Protein AF-0000000074122715 (afdb_homodimer)

Solvent-accessible surface area (backbone atoms only — not comparable to full-atom values): 12478 Å² total; per-residue (Å²): 132,81,76,73,68,74,61,59,86,56,72,52,55,50,57,48,51,43,73,45,51,84,75,44,67,62,44,57,26,29,41,32,29,88,93,43,76,44,76,33,34,60,65,62,42,32,58,38,12,57,43,48,27,50,54,40,70,73,38,65,80,53,54,65,47,77,54,74,82,91,66,52,48,69,59,52,50,51,50,51,42,32,70,42,66,44,84,76,86,74,45,93,89,43,40,64,60,51,52,52,49,37,57,71,39,40,54,87,130,80,77,74,67,74,60,59,86,56,72,52,55,52,57,48,50,42,73,44,50,85,74,43,68,62,45,58,28,29,42,31,28,86,93,42,78,44,76,35,34,59,64,63,42,32,62,40,12,56,43,50,28,51,55,40,70,74,37,64,82,51,52,64,47,78,56,75,83,89,66,50,49,69,58,51,50,51,51,52,42,33,70,42,65,44,83,76,87,74,44,92,88,44,41,65,61,51,52,51,51,36,56,71,40,41,53,86

Structure (mmCIF, N/CA/C/O backbone):
data_AF-0000000074122715-model_v1
#
loop_
_entity.id
_entity.type
_entity.pdbx_description
1 polymer 'BTB domain-containing protein'
#
loop_
_atom_site.group_PDB
_atom_site.id
_atom_site.type_symbol
_atom_site.label_atom_id
_atom_site.label_alt_id
_atom_site.label_comp_id
_atom_site.label_asym_id
_atom_site.label_entity_id
_atom_site.label_seq_id
_atom_site.pdbx_PDB_ins_code
_atom_site.Cartn_x
_atom_site.Cartn_y
_atom_site.Cartn_z
_atom_site.occupancy
_atom_site.B_iso_or_equiv
_atom_site.auth_seq_id
_atom_site.auth_comp_id
_atom_site.auth_asym_id
_atom_site.auth_atom_id
_atom_site.pdbx_PDB_model_num
ATOM 1 N N . MET A 1 1 ? 22.688 -22.516 -6.391 1 32.59 1 MET A N 1
ATOM 2 C CA . MET A 1 1 ? 22.594 -21.484 -7.418 1 32.59 1 MET A CA 1
ATOM 3 C C . MET A 1 1 ? 21.328 -20.656 -7.258 1 32.59 1 MET A C 1
ATOM 5 O O . MET A 1 1 ? 20.219 -21.188 -7.336 1 32.59 1 MET A O 1
ATOM 9 N N . ARG A 1 2 ? 21.359 -19.812 -6.367 1 38.59 2 ARG A N 1
ATOM 10 C CA . ARG A 1 2 ? 20.203 -18.984 -6.023 1 38.59 2 ARG A CA 1
ATOM 11 C C . ARG A 1 2 ? 19.828 -18.062 -7.184 1 38.59 2 ARG A C 1
ATOM 13 O O . ARG A 1 2 ? 20.656 -17.281 -7.66 1 38.59 2 ARG A O 1
ATOM 20 N N . TYR A 1 3 ? 19.188 -18.484 -8.242 1 46.12 3 TYR A N 1
ATOM 21 C CA . TYR A 1 3 ? 18.844 -17.656 -9.391 1 46.12 3 TYR A CA 1
ATOM 22 C C . TYR A 1 3 ? 18.156 -16.375 -8.945 1 46.12 3 TYR A C 1
ATOM 24 O O . TYR A 1 3 ? 17.328 -16.391 -8.023 1 46.12 3 TYR A O 1
ATOM 32 N N . GLU A 1 4 ? 19.047 -15.328 -8.734 1 49 4 GLU A N 1
ATOM 33 C CA . GLU A 1 4 ? 18.531 -13.984 -8.477 1 49 4 GLU A CA 1
ATOM 34 C C . GLU A 1 4 ? 17.578 -13.531 -9.578 1 49 4 GLU A C 1
ATOM 36 O O . GLU A 1 4 ? 18.016 -13.094 -10.648 1 49 4 GLU A O 1
ATOM 41 N N . ILE A 1 5 ? 16.766 -14.328 -10.039 1 50.94 5 ILE A N 1
ATOM 42 C CA . ILE A 1 5 ? 15.969 -14.055 -11.234 1 50.94 5 ILE A CA 1
ATOM 43 C C . ILE A 1 5 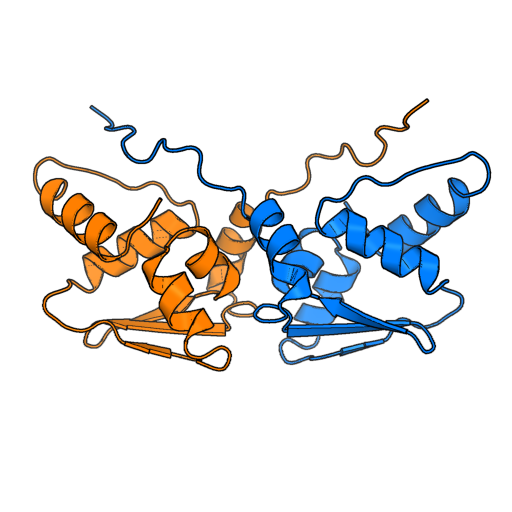? 15.297 -12.688 -11.102 1 50.94 5 ILE A C 1
ATOM 45 O O . ILE A 1 5 ? 15.312 -11.891 -12.047 1 50.94 5 ILE A O 1
ATOM 49 N N . LEU A 1 6 ? 14.586 -12.484 -10.125 1 54.16 6 LEU A N 1
ATOM 50 C CA . LEU A 1 6 ? 13.648 -11.383 -10.227 1 54.16 6 LEU A CA 1
ATOM 51 C C . LEU A 1 6 ? 14.305 -10.062 -9.828 1 54.16 6 LEU A C 1
ATOM 53 O O . LEU A 1 6 ? 14.148 -9.602 -8.695 1 54.16 6 LEU A O 1
ATOM 57 N N . ASP A 1 7 ? 15.555 -10 -10.305 1 51.19 7 ASP A N 1
ATOM 58 C CA . ASP A 1 7 ? 16.312 -8.82 -9.898 1 51.19 7 ASP A CA 1
ATOM 59 C C . ASP A 1 7 ? 15.727 -7.555 -10.523 1 51.19 7 ASP A C 1
ATOM 61 O O . ASP A 1 7 ? 16.25 -6.461 -10.328 1 51.19 7 ASP A O 1
ATOM 65 N N . GLU A 1 8 ? 14.828 -7.777 -11.484 1 55.47 8 GLU A N 1
ATOM 66 C CA . GLU A 1 8 ? 14.594 -6.484 -12.117 1 55.47 8 GLU A CA 1
ATOM 67 C C . GLU A 1 8 ? 14.156 -5.441 -11.094 1 55.47 8 GLU A C 1
ATOM 69 O O . GLU A 1 8 ? 13.648 -5.785 -10.023 1 55.47 8 GLU A O 1
ATOM 74 N N . ALA A 1 9 ? 14.672 -4.164 -11.297 1 55.19 9 ALA A N 1
ATOM 75 C CA . ALA A 1 9 ? 14.422 -2.932 -10.555 1 55.19 9 ALA A CA 1
ATOM 76 C C . ALA A 1 9 ? 12.938 -2.752 -10.266 1 55.19 9 ALA A C 1
ATOM 78 O O . ALA A 1 9 ? 12.172 -2.338 -11.141 1 55.19 9 ALA A O 1
ATOM 79 N N . TYR A 1 10 ? 12.383 -3.68 -9.453 1 70.44 10 TYR A N 1
ATOM 80 C CA . TYR A 1 10 ? 10.984 -3.459 -9.102 1 70.44 10 TYR A CA 1
ATOM 81 C C . TYR A 1 10 ? 10.773 -2.057 -8.547 1 70.44 10 TYR A C 1
ATOM 83 O O . TYR A 1 10 ? 11.688 -1.478 -7.949 1 70.44 10 TYR A O 1
ATOM 91 N N . GLU A 1 11 ? 9.711 -1.517 -9.07 1 83.94 11 GLU A N 1
ATOM 92 C CA . GLU A 1 11 ? 9.344 -0.225 -8.5 1 83.94 11 GLU A CA 1
ATOM 93 C C . GLU A 1 11 ? 9.078 -0.342 -7 1 83.94 11 GLU A C 1
ATOM 95 O O . GLU A 1 11 ? 8.445 -1.301 -6.551 1 83.94 11 GLU A O 1
ATOM 100 N N . GLU A 1 12 ? 9.609 0.601 -6.32 1 91.88 12 GLU A N 1
ATOM 101 C CA . GLU A 1 12 ? 9.32 0.683 -4.891 1 91.88 12 GLU A CA 1
ATOM 102 C C . GLU A 1 12 ? 7.852 0.994 -4.641 1 91.88 12 GLU A C 1
ATOM 104 O O . GLU A 1 12 ? 7.246 1.791 -5.359 1 91.88 12 GLU A O 1
ATOM 109 N N . LEU A 1 13 ? 7.293 0.265 -3.734 1 96.75 13 LEU A N 1
ATOM 110 C CA . LEU A 1 13 ? 5.859 0.336 -3.471 1 96.75 13 LEU A CA 1
ATOM 111 C C . LEU A 1 13 ? 5.43 1.769 -3.172 1 96.75 13 LEU A C 1
ATOM 113 O O . LEU A 1 13 ? 4.387 2.221 -3.648 1 96.75 13 LEU A O 1
ATOM 117 N N . ARG A 1 14 ? 6.211 2.48 -2.43 1 96.12 14 ARG A N 1
ATOM 118 C CA . ARG A 1 14 ? 5.863 3.859 -2.104 1 96.12 14 ARG A CA 1
ATOM 119 C C . ARG A 1 14 ? 5.84 4.73 -3.355 1 96.12 14 ARG A C 1
ATOM 121 O O . ARG A 1 14 ? 4.969 5.59 -3.506 1 96.12 14 ARG A O 1
ATOM 128 N N . SER A 1 15 ? 6.781 4.531 -4.23 1 96.25 15 SER A N 1
ATOM 129 C CA . SER A 1 15 ? 6.828 5.262 -5.492 1 96.25 15 SER A CA 1
ATOM 130 C C . SER A 1 15 ? 5.602 4.961 -6.348 1 96.25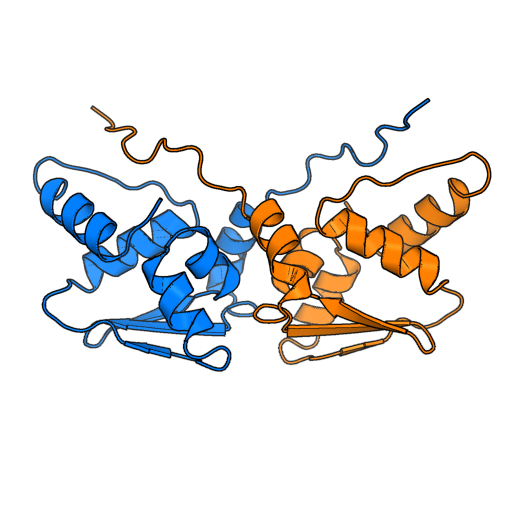 15 SER A C 1
ATOM 132 O O . SER A 1 15 ? 5.035 5.863 -6.973 1 96.25 15 SER A O 1
ATOM 134 N N . TYR A 1 16 ? 5.266 3.764 -6.363 1 97.19 16 TYR A N 1
ATOM 135 C CA . TYR A 1 16 ? 4.07 3.363 -7.102 1 97.19 16 TYR A CA 1
ATOM 136 C C . TYR A 1 16 ? 2.824 4.012 -6.516 1 97.19 16 TYR A C 1
ATOM 138 O O . TYR A 1 16 ? 1.979 4.527 -7.25 1 97.19 16 TYR A O 1
ATOM 146 N N . ALA A 1 17 ? 2.697 4.031 -5.215 1 98 17 ALA A N 1
ATOM 147 C CA . ALA A 1 17 ? 1.577 4.676 -4.535 1 98 17 ALA A CA 1
ATOM 148 C C . ALA A 1 17 ? 1.532 6.168 -4.848 1 98 17 ALA A C 1
ATOM 150 O O . ALA A 1 17 ? 0.458 6.73 -5.082 1 98 17 ALA A O 1
ATOM 151 N N . GLN A 1 18 ? 2.678 6.727 -4.867 1 96.88 18 GLN A N 1
ATOM 152 C CA . GLN A 1 18 ? 2.781 8.156 -5.145 1 96.88 18 GLN A CA 1
ATOM 153 C C . GLN A 1 18 ? 2.264 8.484 -6.543 1 96.88 18 GLN A C 1
ATOM 155 O O . GLN A 1 18 ? 1.435 9.383 -6.707 1 96.88 18 GLN A O 1
ATOM 160 N N . ARG A 1 19 ? 2.691 7.762 -7.5 1 96.44 19 ARG A N 1
ATOM 161 C CA . ARG A 1 19 ? 2.361 8.109 -8.875 1 96.44 19 ARG A CA 1
ATOM 162 C C . ARG A 1 19 ? 0.915 7.754 -9.203 1 96.44 19 ARG A C 1
ATOM 164 O O . ARG A 1 19 ? 0.309 8.344 -10.094 1 96.44 19 ARG A O 1
ATOM 171 N N . THR A 1 20 ? 0.305 6.852 -8.477 1 96.75 20 THR A N 1
ATOM 172 C CA . THR A 1 20 ? -1.051 6.414 -8.797 1 96.75 20 THR A CA 1
ATOM 173 C C . THR A 1 20 ? -2.068 7.137 -7.918 1 96.75 20 THR A C 1
ATOM 175 O O . THR A 1 20 ? -3.277 6.973 -8.094 1 96.75 20 THR A O 1
ATOM 178 N N . ARG A 1 21 ? -1.634 7.965 -7.039 1 96.75 21 ARG A N 1
ATOM 179 C CA . ARG A 1 21 ? -2.504 8.617 -6.062 1 96.75 21 ARG A CA 1
ATOM 180 C C . ARG A 1 21 ? -3.578 9.445 -6.758 1 96.75 21 ARG A C 1
ATOM 182 O O . ARG A 1 21 ? -4.742 9.43 -6.355 1 96.75 21 ARG A O 1
ATOM 189 N N . SER A 1 22 ? -3.242 10.117 -7.773 1 95.88 22 SER A N 1
ATOM 190 C CA . SER A 1 22 ? -4.164 11.023 -8.453 1 95.88 22 SER A CA 1
ATOM 191 C C . SER A 1 22 ? -5.281 10.258 -9.148 1 95.88 22 SER A C 1
ATOM 193 O O . SER A 1 22 ? -6.371 10.789 -9.359 1 95.88 22 SER A O 1
ATOM 195 N N . GLY A 1 23 ? -5.082 9.031 -9.531 1 95.88 23 GLY A N 1
ATOM 196 C CA . GLY A 1 23 ? -6.086 8.203 -10.18 1 95.88 23 GLY A CA 1
ATOM 197 C C . GLY A 1 23 ? -7.191 7.762 -9.242 1 95.88 23 GLY A C 1
ATOM 198 O O . GLY A 1 23 ? -8.273 7.375 -9.688 1 95.88 23 GLY A O 1
ATOM 199 N N . GLY A 1 24 ? -6.875 7.629 -7.961 1 97.12 24 GLY A N 1
ATOM 200 C CA . GLY A 1 24 ? -7.883 7.402 -6.938 1 97.12 24 GLY A CA 1
ATOM 201 C C . GLY A 1 24 ? -8.195 5.934 -6.723 1 97.12 24 GLY A C 1
ATOM 202 O O . GLY A 1 24 ? -9.008 5.586 -5.863 1 97.12 24 GLY A O 1
ATOM 203 N N . VAL A 1 25 ? -7.633 5.078 -7.484 1 96.94 25 VAL A N 1
ATOM 204 C CA . VAL A 1 25 ? -7.984 3.662 -7.465 1 96.94 25 VAL A CA 1
ATOM 205 C C . VAL A 1 25 ? -7.668 3.07 -6.094 1 96.94 25 VAL A C 1
ATOM 207 O O . VAL A 1 25 ? -8.422 2.24 -5.582 1 96.94 25 VAL A O 1
ATOM 210 N N . PHE A 1 26 ? -6.586 3.588 -5.504 1 98 26 PHE A N 1
ATOM 211 C CA . PHE A 1 26 ? -6.109 2.98 -4.266 1 98 26 PHE A CA 1
ATOM 212 C C . PHE A 1 26 ? -6.418 3.871 -3.07 1 98 26 PHE A C 1
ATOM 214 O O . PHE A 1 26 ? -5.988 3.59 -1.951 1 98 26 PHE A O 1
ATOM 221 N N . ASN A 1 27 ? -7.129 4.949 -3.299 1 98.19 27 ASN A N 1
ATOM 222 C CA . ASN A 1 27 ? -7.52 5.828 -2.201 1 98.19 27 ASN A CA 1
ATOM 223 C C . ASN A 1 27 ? -8.727 5.277 -1.444 1 98.19 27 ASN A C 1
ATOM 225 O O . ASN A 1 27 ? -9.852 5.316 -1.945 1 98.19 27 ASN A O 1
ATOM 229 N N . ASP A 1 28 ? -8.469 4.789 -0.248 1 98.06 28 ASP A N 1
ATOM 230 C CA . ASP A 1 28 ? -9.555 4.125 0.469 1 98.06 28 ASP A CA 1
ATOM 231 C C . ASP A 1 28 ? -9.867 4.84 1.781 1 98.06 28 ASP A C 1
ATOM 233 O O . ASP A 1 28 ? -10.68 4.367 2.576 1 98.06 28 ASP A O 1
ATOM 237 N N . VAL A 1 29 ? -9.312 5.98 2.051 1 98.5 29 VAL A N 1
ATOM 238 C CA . VAL A 1 29 ? -9.625 6.812 3.207 1 98.5 29 VAL A CA 1
ATOM 239 C C . VAL A 1 29 ? -9.422 8.281 2.859 1 98.5 29 VAL A C 1
ATOM 241 O O . VAL A 1 29 ? -8.562 8.617 2.041 1 98.5 29 VAL A O 1
ATOM 244 N N . THR A 1 30 ? -10.203 9.117 3.455 1 98.75 30 THR A N 1
ATOM 245 C CA . THR A 1 30 ? -10.086 10.562 3.264 1 98.75 30 THR A CA 1
ATOM 246 C C . THR A 1 30 ? -9.719 11.25 4.574 1 98.75 30 THR A C 1
ATOM 248 O O . THR A 1 30 ? -10.383 11.055 5.59 1 98.75 30 THR A O 1
ATOM 251 N N . VAL A 1 31 ? -8.633 12.023 4.555 1 98.44 31 VAL A N 1
ATOM 252 C CA . VAL A 1 31 ? -8.266 12.859 5.695 1 98.44 31 VAL A CA 1
ATOM 253 C C . VAL A 1 31 ? -8.93 14.227 5.57 1 98.44 31 VAL A C 1
ATOM 255 O O . VAL A 1 31 ? -8.734 14.93 4.578 1 98.44 31 VAL A O 1
ATOM 258 N N . ARG A 1 32 ? -9.703 14.539 6.586 1 97.94 32 ARG A N 1
ATOM 259 C CA . ARG A 1 32 ? -10.422 15.812 6.586 1 97.94 32 ARG A CA 1
ATOM 260 C C . ARG A 1 32 ? -9.812 16.797 7.586 1 97.94 32 ARG A C 1
ATOM 262 O O . ARG A 1 32 ? -9.633 16.453 8.758 1 97.94 32 ARG A O 1
ATOM 269 N N . VAL A 1 33 ? -9.438 17.906 7.086 1 96.5 33 VAL A N 1
ATOM 270 C CA . VAL A 1 33 ? -8.914 18.984 7.906 1 96.5 33 VAL A CA 1
ATOM 271 C C . VAL A 1 33 ? -9.656 20.281 7.582 1 96.5 33 VAL A C 1
ATOM 273 O O . VAL A 1 33 ? -9.453 20.875 6.52 1 96.5 33 VAL A O 1
ATOM 276 N N . GLY A 1 34 ? -10.453 20.75 8.531 1 91.81 34 GLY A N 1
ATOM 277 C CA . GLY A 1 34 ? -11.328 21.859 8.188 1 91.81 34 GLY A CA 1
ATOM 278 C C . GLY A 1 34 ? -12.227 21.578 7 1 91.81 34 GLY A C 1
ATOM 279 O O . GLY A 1 34 ? -13.008 20.625 7.023 1 91.81 34 GLY A O 1
ATOM 280 N N . GLU A 1 35 ? -12.078 22.406 5.922 1 92.62 35 GLU A N 1
ATOM 281 C CA . GLU A 1 35 ? -12.898 22.219 4.73 1 92.62 35 GLU A CA 1
ATOM 282 C C . GLU A 1 35 ? -12.141 21.469 3.641 1 92.62 35 GLU A C 1
ATOM 284 O O . GLU A 1 35 ? -12.625 21.344 2.514 1 92.62 35 GLU A O 1
ATOM 289 N N . THR A 1 36 ? -11.016 20.938 4.016 1 96 36 THR A N 1
ATOM 290 C CA . THR A 1 36 ? -10.156 20.281 3.031 1 96 36 THR A CA 1
ATOM 291 C C . THR A 1 36 ? -10.227 18.766 3.17 1 96 36 THR A C 1
ATOM 293 O O . THR A 1 36 ? -10.148 18.234 4.277 1 96 36 THR A O 1
ATOM 296 N N . ASP A 1 37 ? -10.492 18.109 2.006 1 97.5 37 ASP A N 1
ATOM 297 C CA . ASP A 1 37 ? -10.477 16.656 1.927 1 97.5 37 ASP A CA 1
ATOM 298 C C . ASP A 1 37 ? -9.234 16.156 1.195 1 97.5 37 ASP A C 1
ATOM 300 O O . ASP A 1 37 ? -8.938 16.609 0.087 1 97.5 37 ASP A O 1
ATOM 304 N N . ILE A 1 38 ? -8.555 15.219 1.756 1 98.19 38 ILE A N 1
ATOM 305 C CA . ILE A 1 38 ? -7.336 14.672 1.167 1 98.19 38 ILE A CA 1
ATOM 306 C C . ILE A 1 38 ? -7.465 13.156 1.023 1 98.19 38 ILE A C 1
ATOM 308 O O . ILE A 1 38 ? -7.238 12.414 1.981 1 98.19 38 ILE A O 1
ATOM 312 N N . PRO A 1 39 ? -7.828 12.68 -0.161 1 98.5 39 PRO A N 1
ATOM 313 C CA . PRO A 1 39 ? -7.902 11.234 -0.377 1 98.5 39 PRO A CA 1
ATOM 314 C C . PRO A 1 39 ? -6.543 10.547 -0.242 1 98.5 39 PRO A C 1
ATOM 316 O O . PRO A 1 39 ? -5.547 11.031 -0.792 1 98.5 39 PRO A O 1
ATOM 319 N N . CYS A 1 40 ? -6.48 9.453 0.495 1 98.62 40 CYS A N 1
ATOM 320 C CA . CYS A 1 40 ? -5.242 8.742 0.794 1 98.62 40 CYS A CA 1
ATOM 321 C C . CYS A 1 40 ? -5.465 7.234 0.784 1 98.62 40 CYS A C 1
ATOM 323 O O . CYS A 1 40 ? -6.586 6.77 0.583 1 98.62 40 CYS A O 1
ATOM 325 N N . ASN A 1 41 ? -4.387 6.512 0.924 1 98.75 41 ASN A N 1
ATOM 326 C CA . ASN A 1 41 ? -4.395 5.066 1.116 1 98.75 41 ASN A CA 1
ATOM 327 C C . ASN A 1 41 ? -4.098 4.691 2.564 1 98.75 41 ASN A C 1
ATOM 329 O O . ASN A 1 41 ? -3.119 5.168 3.145 1 98.75 41 ASN A O 1
ATOM 333 N N . LYS A 1 42 ? -4.934 3.82 3.178 1 98.62 42 LYS A N 1
ATOM 334 C CA . LYS A 1 42 ? -4.797 3.445 4.582 1 98.62 42 LYS A CA 1
ATOM 335 C C . LYS A 1 42 ? -3.436 2.807 4.852 1 98.62 42 LYS A C 1
ATOM 337 O O . LYS A 1 42 ? -2.785 3.113 5.852 1 98.62 42 LYS A O 1
ATOM 342 N N . LEU A 1 43 ? -3.018 1.896 3.979 1 98.69 43 LEU A N 1
ATOM 343 C CA . LEU A 1 43 ? -1.755 1.19 4.168 1 98.69 43 LEU A CA 1
ATOM 344 C C . LEU A 1 43 ? -0.583 2.168 4.172 1 98.69 43 LEU A C 1
ATOM 346 O O . LEU A 1 43 ? 0.3 2.078 5.027 1 98.69 43 LEU A O 1
ATOM 350 N N . VAL A 1 44 ? -0.578 3.133 3.289 1 98.25 44 VAL A N 1
ATOM 351 C CA . VAL A 1 44 ? 0.479 4.133 3.18 1 98.25 44 VAL A CA 1
ATOM 352 C C . VAL A 1 44 ? 0.491 5.012 4.43 1 98.25 44 VAL A C 1
ATOM 354 O O . VAL A 1 44 ? 1.538 5.195 5.055 1 98.25 44 VAL A O 1
ATOM 357 N N . LEU A 1 45 ? -0.661 5.488 4.84 1 98.25 45 LEU A N 1
ATOM 358 C CA . LEU A 1 45 ? -0.744 6.355 6.012 1 98.25 45 LEU A CA 1
ATOM 359 C C . LEU A 1 45 ? -0.281 5.617 7.266 1 98.25 45 LEU A C 1
ATOM 361 O O . LEU A 1 45 ? 0.502 6.156 8.055 1 98.25 45 LEU A O 1
ATOM 365 N N . ALA A 1 46 ? -0.756 4.395 7.441 1 98.12 46 ALA A N 1
ATOM 366 C CA . ALA A 1 46 ? -0.453 3.619 8.641 1 98.12 46 ALA A CA 1
ATOM 367 C C . ALA A 1 46 ? 1.039 3.309 8.727 1 98.12 46 ALA A C 1
ATOM 369 O O . ALA A 1 46 ? 1.612 3.305 9.82 1 98.12 46 ALA A O 1
ATOM 370 N N . CYS A 1 47 ? 1.63 3.1 7.621 1 97.75 47 CYS A N 1
ATOM 371 C CA . CYS A 1 47 ? 3.043 2.744 7.59 1 97.75 47 CYS A CA 1
ATOM 372 C C . CYS A 1 47 ? 3.908 3.896 8.086 1 97.75 47 CYS A C 1
ATOM 374 O O . CYS A 1 47 ? 4.906 3.68 8.773 1 97.75 47 CYS A O 1
ATOM 376 N N . TYR A 1 48 ? 3.516 5.109 7.766 1 96.62 48 TYR A N 1
ATOM 377 C CA . TYR A 1 48 ? 4.449 6.215 7.965 1 96.62 48 TYR A CA 1
ATOM 378 C C . TYR A 1 48 ? 3.959 7.156 9.055 1 96.62 48 TYR A C 1
ATOM 380 O O . TYR A 1 48 ? 4.656 8.102 9.43 1 96.62 48 TYR A O 1
ATOM 388 N N . SER A 1 49 ? 2.848 6.953 9.625 1 97.06 49 SER A N 1
ATOM 389 C CA . SER A 1 49 ? 2.297 7.762 10.711 1 97.06 49 SER A CA 1
ATOM 390 C C . SER A 1 49 ? 1.62 6.887 11.766 1 97.06 49 SER A C 1
ATOM 392 O O . SER A 1 49 ? 0.561 6.309 11.508 1 97.06 49 SER A O 1
ATOM 394 N N . SER A 1 50 ? 2.16 6.898 12.969 1 97 50 SER A N 1
ATOM 395 C CA . SER A 1 50 ? 1.559 6.105 14.039 1 97 50 SER A CA 1
ATOM 396 C C . SER A 1 50 ? 0.21 6.68 14.461 1 97 50 SER A C 1
ATOM 398 O O . SER A 1 50 ? -0.648 5.957 14.969 1 97 50 SER A O 1
ATOM 400 N N . TYR A 1 51 ? 0.022 7.895 14.242 1 97.31 51 TYR A N 1
ATOM 401 C CA . TYR A 1 51 ? -1.285 8.5 14.484 1 97.31 51 TYR A CA 1
ATOM 402 C C . TYR A 1 51 ? -2.34 7.895 13.57 1 97.31 51 TYR A C 1
ATOM 404 O O . TYR A 1 51 ? -3.373 7.406 14.031 1 97.31 51 TYR A O 1
ATOM 412 N N . PHE A 1 52 ? -2.053 7.895 12.312 1 97.88 52 PHE A N 1
ATOM 413 C CA . PHE A 1 52 ? -3.002 7.34 11.352 1 97.88 52 PHE A CA 1
ATOM 414 C C . PHE A 1 52 ? -3.145 5.832 11.547 1 97.88 52 PHE A C 1
ATOM 416 O O . PHE A 1 52 ? -4.238 5.285 11.391 1 97.88 52 PHE A O 1
ATOM 423 N N . GLU A 1 53 ? -2.035 5.199 11.867 1 98 53 GLU A N 1
ATOM 424 C CA . GLU A 1 53 ? -2.098 3.77 12.148 1 98 53 GLU A CA 1
ATOM 425 C C . GLU A 1 53 ? -3.084 3.471 13.273 1 98 53 GLU A C 1
ATOM 427 O O . GLU A 1 53 ? -3.939 2.594 13.141 1 98 53 GLU A O 1
ATOM 432 N N . HIS A 1 54 ? -2.986 4.211 14.289 1 98 54 HIS A N 1
ATOM 433 C CA . HIS A 1 54 ? -3.867 4.027 15.438 1 98 54 HIS A CA 1
ATOM 434 C C . HIS A 1 54 ? -5.32 4.289 15.062 1 98 54 HIS A C 1
ATOM 436 O O . HIS A 1 54 ? -6.211 3.529 15.453 1 98 54 HIS A O 1
ATOM 442 N N . GLN A 1 55 ? -5.566 5.344 14.352 1 97.56 55 GLN A N 1
ATOM 443 C CA . GLN A 1 55 ? -6.926 5.656 13.914 1 97.56 55 GLN A CA 1
ATOM 444 C C . GLN A 1 55 ? -7.504 4.52 13.07 1 97.56 55 GLN A C 1
ATOM 446 O O . GLN A 1 55 ? -8.656 4.117 13.273 1 97.56 55 GLN A O 1
ATOM 451 N N . ILE A 1 56 ? -6.75 3.941 12.172 1 98.25 56 ILE A N 1
ATOM 452 C CA . ILE A 1 56 ? -7.191 2.9 11.25 1 98.25 56 ILE A CA 1
ATOM 453 C C . ILE A 1 56 ? -7.438 1.603 12.016 1 98.25 56 ILE A C 1
ATOM 455 O O . ILE A 1 56 ? -8.43 0.91 11.773 1 98.25 56 ILE A O 1
ATOM 459 N N . TYR A 1 57 ? -6.566 1.315 12.938 1 97.75 57 TYR A N 1
ATOM 460 C CA . TYR A 1 57 ? -6.73 0.087 13.703 1 97.75 57 TYR A CA 1
ATOM 461 C C . TYR A 1 57 ? -7.879 0.213 14.695 1 97.75 57 TYR A C 1
ATOM 463 O O . TYR A 1 57 ? -8.453 -0.792 15.125 1 97.75 57 TYR A O 1
ATOM 471 N N . THR A 1 58 ? -8.172 1.448 15.102 1 97.69 58 THR A N 1
ATOM 472 C CA . THR A 1 58 ? -9.312 1.686 15.977 1 97.69 58 THR A CA 1
ATOM 473 C C . THR A 1 58 ? -10.625 1.404 15.242 1 97.69 58 THR A C 1
ATOM 475 O O . THR A 1 58 ? -11.555 0.842 15.82 1 97.69 58 THR A O 1
ATOM 478 N N . ASP A 1 59 ? -10.711 1.731 14.023 1 97.44 59 ASP A N 1
ATOM 479 C CA . ASP A 1 59 ? -11.836 1.456 13.133 1 97.44 59 ASP A CA 1
ATOM 480 C C . ASP A 1 59 ? -11.352 1.01 11.758 1 97.44 59 ASP A C 1
ATOM 482 O O . ASP A 1 59 ? -11.203 1.83 10.852 1 97.44 59 ASP A O 1
ATOM 486 N N . LYS A 1 60 ? -11.227 -0.279 11.555 1 95.44 60 LYS A N 1
ATOM 487 C CA . LYS A 1 60 ? -10.633 -0.846 10.344 1 95.44 60 LYS A CA 1
ATOM 488 C C . LYS A 1 60 ? -11.484 -0.527 9.117 1 95.44 60 LYS A C 1
ATOM 490 O O . LYS A 1 60 ? -10.992 -0.56 7.988 1 95.44 60 LYS A O 1
ATOM 495 N N . ASP A 1 61 ? -12.758 -0.146 9.328 1 95.94 61 ASP A N 1
ATOM 496 C CA . ASP A 1 61 ? -13.664 0.107 8.219 1 95.94 61 ASP A CA 1
ATOM 497 C C . ASP A 1 61 ? -13.82 1.604 7.961 1 95.94 61 ASP A C 1
ATOM 499 O O . ASP A 1 61 ? -14.625 2.018 7.129 1 95.94 61 ASP A O 1
ATOM 503 N N . CYS A 1 62 ? -13.031 2.393 8.617 1 96.38 62 CYS A N 1
ATOM 504 C CA . CYS A 1 62 ? -13.156 3.836 8.445 1 96.38 62 CYS A CA 1
ATOM 505 C C . CYS A 1 62 ? -12.867 4.242 7.004 1 96.38 62 CYS A C 1
ATOM 507 O O . CYS A 1 62 ? -12.023 3.639 6.34 1 96.38 62 CYS A O 1
ATOM 509 N N . THR A 1 63 ? -13.617 5.215 6.535 1 97.44 63 THR A N 1
ATOM 510 C CA . THR A 1 63 ? -13.375 5.777 5.211 1 97.44 63 THR A CA 1
ATOM 511 C C . THR A 1 63 ? -13 7.25 5.309 1 97.44 63 THR A C 1
ATOM 513 O O . THR A 1 63 ? -12.703 7.891 4.293 1 97.44 63 THR A O 1
ATOM 516 N N . GLU A 1 64 ? -13.023 7.801 6.527 1 98.19 64 GLU A N 1
ATOM 517 C CA . GLU A 1 64 ? -12.609 9.18 6.77 1 98.19 64 GLU A CA 1
ATOM 518 C C . GLU A 1 64 ? -11.922 9.32 8.125 1 98.19 64 GLU A C 1
ATOM 520 O O . GLU A 1 64 ? -12.25 8.609 9.07 1 98.19 64 GLU A O 1
ATOM 525 N N . ILE A 1 65 ? -10.984 10.109 8.211 1 98.06 65 ILE A N 1
ATOM 526 C CA . ILE A 1 65 ? -10.305 10.516 9.438 1 98.06 65 ILE A CA 1
ATOM 527 C C . ILE A 1 65 ? -10.359 12.039 9.578 1 98.06 65 ILE A C 1
ATOM 529 O O . ILE A 1 65 ? -9.797 12.758 8.758 1 98.06 65 ILE A O 1
ATOM 533 N N . VAL A 1 66 ? -11.016 12.5 10.609 1 97 66 VAL A N 1
ATOM 534 C CA . VAL A 1 66 ? -11.195 13.93 10.812 1 97 66 VAL A CA 1
ATOM 535 C C . VAL A 1 66 ? -10.148 14.445 11.805 1 97 66 VAL A C 1
ATOM 537 O O . VAL A 1 66 ? -10.086 13.977 12.945 1 97 66 VAL A O 1
ATOM 540 N N . LEU A 1 67 ? -9.289 15.273 11.281 1 96.06 67 LEU A N 1
ATOM 541 C CA . LEU A 1 67 ? -8.32 15.93 12.156 1 96.06 67 LEU A CA 1
ATOM 542 C C . LEU A 1 67 ? -8.898 17.203 12.75 1 96.06 67 LEU A C 1
ATOM 544 O O . LEU A 1 67 ? -9.422 18.047 12.023 1 96.06 67 LEU A O 1
ATOM 548 N N . LYS A 1 68 ? -8.875 17.203 14.031 1 86.19 68 LYS A N 1
ATOM 549 C CA . LYS A 1 68 ? -9.477 18.312 14.758 1 86.19 68 LYS A CA 1
ATOM 550 C C . LYS A 1 68 ? -8.406 19.25 15.305 1 86.19 68 LYS A C 1
ATOM 552 O O . LYS A 1 68 ? -7.223 18.906 15.336 1 86.19 68 LYS A O 1
ATOM 557 N N . GLY A 1 69 ? -8.914 20.391 15.703 1 79.75 69 GLY A N 1
ATOM 558 C CA . GLY A 1 69 ? -8.047 21.359 16.344 1 79.75 69 GLY A CA 1
ATOM 559 C C . GLY A 1 69 ? -7.578 22.453 15.391 1 79.75 69 GLY A C 1
ATOM 560 O O . GLY A 1 69 ? -8.328 22.875 14.508 1 79.75 69 GLY A O 1
ATOM 561 N N . ASN A 1 70 ? -6.324 22.953 15.727 1 82.69 70 ASN A N 1
ATOM 562 C CA . ASN A 1 70 ? -5.789 24.125 15.023 1 82.69 70 ASN A CA 1
ATOM 563 C C . ASN A 1 70 ? -4.777 23.703 13.953 1 82.69 70 ASN A C 1
ATOM 565 O O . ASN A 1 70 ? -3.832 24.453 13.672 1 82.69 70 ASN A O 1
ATOM 569 N N . LEU A 1 71 ? -5.082 22.547 13.398 1 88.12 71 LEU A N 1
ATOM 570 C CA . LEU A 1 71 ? -4.129 22.125 12.383 1 88.12 71 LEU A CA 1
ATOM 571 C C . LEU A 1 71 ? -4.406 22.812 11.055 1 88.12 71 LEU A C 1
ATOM 573 O O . LEU A 1 71 ? -5.566 22.969 10.656 1 88.12 71 LEU A O 1
ATOM 577 N N . SER A 1 72 ? -3.383 23.359 10.492 1 91.69 72 SER A N 1
ATOM 578 C CA . SER A 1 72 ? -3.471 23.953 9.164 1 91.69 72 SER A CA 1
ATOM 579 C C . SER A 1 72 ? -3.652 22.875 8.094 1 91.69 72 SER A C 1
ATOM 581 O O . SER A 1 72 ? -2.871 21.922 8.023 1 91.69 72 SER A O 1
ATOM 583 N N . ALA A 1 73 ? -4.676 23.094 7.27 1 94.19 73 ALA A N 1
ATOM 584 C CA . ALA A 1 73 ? -4.926 22.172 6.168 1 94.19 73 ALA A CA 1
ATOM 585 C C . ALA A 1 73 ? -3.717 22.094 5.242 1 94.19 73 ALA A C 1
ATOM 587 O O . ALA A 1 73 ? -3.357 21 4.777 1 94.19 73 ALA A O 1
ATOM 588 N N . ASP A 1 74 ? -3.137 23.25 5.016 1 93.38 74 ASP A N 1
ATOM 589 C CA . ASP A 1 74 ? -1.979 23.297 4.129 1 93.38 74 ASP A CA 1
ATOM 590 C C . ASP A 1 74 ? -0.809 22.5 4.707 1 93.38 74 ASP A C 1
ATOM 592 O O . ASP A 1 74 ? -0.126 21.781 3.982 1 93.38 74 ASP A O 1
ATOM 596 N N . LEU A 1 75 ? -0.606 22.594 5.996 1 93.31 75 LEU A N 1
ATOM 597 C CA . LEU A 1 75 ? 0.487 21.891 6.66 1 93.31 75 LEU A CA 1
ATOM 598 C C . LEU A 1 75 ? 0.277 20.375 6.609 1 93.31 75 LEU A C 1
ATOM 600 O O . LEU A 1 75 ? 1.193 19.641 6.262 1 93.31 75 LEU A O 1
ATOM 604 N N . VAL A 1 76 ? -0.933 19.969 6.871 1 96.19 76 VAL A N 1
ATOM 605 C CA . VAL A 1 76 ? -1.259 18.547 6.859 1 96.19 76 VAL A CA 1
ATOM 606 C C . VAL A 1 76 ? -1.094 18 5.449 1 96.19 76 VAL A C 1
ATOM 608 O O . VAL A 1 76 ? -0.506 16.922 5.258 1 96.19 76 VAL A O 1
ATOM 611 N N . ALA A 1 77 ? -1.587 18.75 4.504 1 96 77 ALA A N 1
ATOM 612 C CA . ALA A 1 77 ? -1.473 18.328 3.109 1 96 77 ALA A CA 1
ATOM 613 C C . ALA A 1 77 ? -0.011 18.141 2.713 1 96 77 ALA A C 1
ATOM 615 O O . ALA A 1 77 ? 0.335 17.156 2.059 1 96 77 ALA A O 1
ATOM 616 N N . HIS A 1 78 ? 0.85 19.047 3.107 1 94.81 78 HIS A N 1
ATOM 617 C CA . HIS A 1 78 ? 2.273 18.953 2.811 1 94.81 78 HIS A CA 1
ATOM 618 C C . HIS A 1 78 ? 2.887 17.719 3.451 1 94.81 78 HIS A C 1
ATOM 620 O O . HIS A 1 78 ? 3.709 17.031 2.832 1 94.81 78 HIS A O 1
ATOM 626 N N . LEU A 1 79 ? 2.49 17.438 4.613 1 96.12 79 LEU A N 1
ATOM 627 C CA . LEU A 1 79 ? 3.033 16.297 5.328 1 96.12 79 LEU A CA 1
ATOM 628 C C . LEU A 1 79 ? 2.533 14.984 4.715 1 96.12 79 LEU A C 1
ATOM 630 O O . LEU A 1 79 ? 3.271 14 4.66 1 96.12 79 LEU A O 1
ATOM 634 N N . ILE A 1 80 ? 1.271 14.969 4.281 1 97.31 80 ILE A N 1
ATOM 635 C CA . ILE A 1 80 ? 0.755 13.797 3.576 1 97.31 80 ILE A CA 1
ATOM 636 C C . ILE A 1 80 ? 1.525 13.602 2.273 1 97.31 80 ILE A C 1
ATOM 638 O O . ILE A 1 80 ? 1.879 12.477 1.92 1 97.31 80 ILE A O 1
ATOM 642 N N . GLU A 1 81 ? 1.811 14.703 1.559 1 96.31 81 GLU A N 1
ATOM 643 C CA . GLU A 1 81 ? 2.656 14.602 0.373 1 96.31 81 GLU A CA 1
ATOM 644 C C . GLU A 1 81 ? 4.012 13.984 0.713 1 96.31 81 GLU A C 1
ATOM 646 O O . GLU A 1 81 ? 4.531 13.164 -0.042 1 96.31 81 GLU A O 1
ATOM 651 N N . TYR A 1 82 ? 4.516 14.344 1.795 1 95.38 82 TYR A N 1
ATOM 652 C CA . TYR A 1 82 ? 5.781 13.789 2.266 1 95.38 82 TYR A CA 1
ATOM 653 C C . TYR A 1 82 ? 5.66 12.297 2.535 1 95.38 82 TYR A C 1
ATOM 655 O O . TYR A 1 82 ? 6.555 11.523 2.193 1 95.38 82 TYR A O 1
ATOM 663 N N . ILE A 1 83 ? 4.605 11.914 3.172 1 95.94 83 ILE A N 1
ATOM 664 C CA . ILE A 1 83 ? 4.328 10.508 3.443 1 95.94 83 ILE A CA 1
ATOM 665 C C . ILE A 1 83 ? 4.359 9.711 2.139 1 95.94 83 ILE A C 1
ATOM 667 O O . ILE A 1 83 ? 4.902 8.609 2.09 1 95.94 83 ILE A O 1
ATOM 671 N N . TYR A 1 84 ? 3.885 10.312 1.061 1 96.62 84 TYR A N 1
ATOM 672 C CA . TYR A 1 84 ? 3.834 9.648 -0.236 1 96.62 84 TYR A CA 1
ATOM 673 C C . TYR A 1 84 ? 5.164 9.773 -0.966 1 96.62 84 TYR A C 1
ATOM 675 O O . TYR A 1 84 ? 5.312 9.281 -2.088 1 96.62 84 TYR A O 1
ATOM 683 N N . GLY A 1 85 ? 6.094 10.422 -0.396 1 93.56 85 GLY A N 1
ATOM 684 C CA . GLY A 1 85 ? 7.445 10.359 -0.931 1 93.56 85 GLY A CA 1
ATOM 685 C C . GLY A 1 85 ? 7.906 11.672 -1.538 1 93.56 85 GLY A C 1
ATOM 686 O O . GLY A 1 85 ? 9.031 11.773 -2.027 1 93.56 85 GLY A O 1
ATOM 687 N N . HIS A 1 86 ? 7.043 12.656 -1.546 1 93.19 86 HIS A N 1
ATOM 688 C CA . HIS A 1 86 ? 7.477 13.961 -2.033 1 93.19 86 HIS A CA 1
ATOM 689 C C . HIS A 1 86 ? 8.43 14.625 -1.047 1 93.19 86 HIS A C 1
ATOM 691 O O . HIS A 1 86 ? 8.391 14.344 0.152 1 93.19 86 HIS A O 1
ATOM 697 N N . GLU A 1 87 ? 9.281 15.477 -1.562 1 91.06 87 GLU A N 1
ATOM 698 C CA . GLU A 1 87 ? 10.211 16.203 -0.705 1 91.06 87 GLU A CA 1
ATOM 699 C C . GLU A 1 87 ? 9.492 17.281 0.09 1 91.06 87 GLU A C 1
ATOM 701 O O . GLU A 1 87 ? 8.562 17.922 -0.414 1 91.06 87 GLU A O 1
ATOM 706 N N . LEU A 1 88 ? 9.945 17.297 1.314 1 89.06 88 LEU A N 1
ATOM 707 C CA . LEU A 1 88 ? 9.453 18.375 2.162 1 89.06 88 LEU A CA 1
ATOM 708 C C . LEU A 1 88 ? 10.344 19.609 2.043 1 89.06 88 LEU A C 1
ATOM 710 O O . LEU A 1 88 ? 11.562 19.531 2.215 1 89.06 88 LEU A O 1
ATOM 714 N N . ILE A 1 89 ? 9.812 20.766 1.678 1 85.25 89 ILE A N 1
ATOM 715 C CA . ILE A 1 89 ? 10.578 22 1.572 1 85.25 89 ILE A CA 1
ATOM 716 C C . ILE A 1 89 ? 10.508 22.766 2.889 1 85.25 89 ILE A C 1
ATOM 718 O O . ILE A 1 89 ? 9.438 23.25 3.271 1 85.25 89 ILE A O 1
ATOM 722 N N . LEU A 1 90 ? 11.594 22.766 3.604 1 87.69 90 LEU A N 1
ATOM 723 C CA . LEU A 1 90 ? 11.641 23.469 4.879 1 87.69 90 LEU A CA 1
ATOM 724 C C . LEU A 1 90 ? 12.289 24.844 4.719 1 87.69 90 LEU A C 1
ATOM 726 O O . LEU A 1 90 ? 13.258 24.984 3.969 1 87.69 90 LEU A O 1
ATOM 730 N N . THR A 1 91 ? 11.695 25.844 5.246 1 89 91 THR A N 1
ATOM 731 C CA . THR A 1 91 ? 12.258 27.188 5.348 1 89 91 THR A CA 1
ATOM 732 C C . THR A 1 91 ? 12.273 27.656 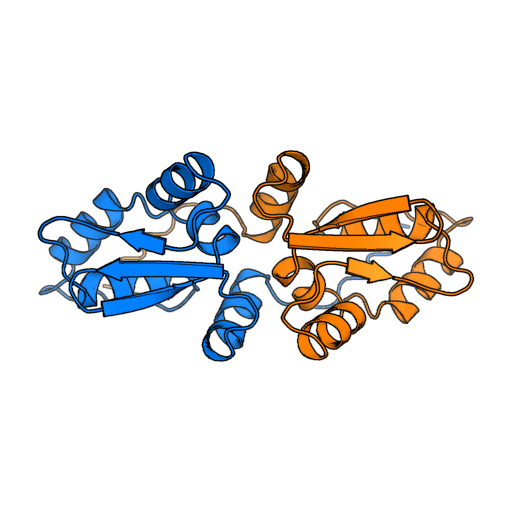6.801 1 89 91 THR A C 1
ATOM 734 O O . THR A 1 91 ? 11.711 27 7.68 1 89 91 THR A O 1
ATOM 737 N N . LYS A 1 92 ? 13 28.734 7.047 1 91 92 LYS A N 1
ATOM 738 C CA . LYS A 1 92 ? 13.031 29.312 8.391 1 91 92 LYS A CA 1
ATOM 739 C C . LYS A 1 92 ? 11.633 29.672 8.867 1 91 92 LYS A C 1
ATOM 741 O O . LYS A 1 92 ? 11.32 29.562 10.055 1 91 92 LYS A O 1
ATOM 746 N N . GLU A 1 93 ? 10.781 29.984 7.984 1 91.06 93 GLU A N 1
ATOM 747 C CA . GLU A 1 93 ? 9.445 30.469 8.305 1 91.06 93 GLU A CA 1
ATOM 748 C C . GLU A 1 93 ? 8.5 29.328 8.648 1 91.06 93 GLU A C 1
ATOM 750 O O . GLU A 1 93 ? 7.539 29.516 9.398 1 91.06 93 GLU A O 1
ATOM 755 N N . ASN A 1 94 ? 8.805 28.078 8.133 1 90.5 94 ASN A N 1
ATOM 756 C CA . ASN A 1 94 ? 7.789 27.047 8.297 1 90.5 94 ASN A CA 1
ATOM 757 C C . ASN A 1 94 ? 8.336 25.844 9.062 1 90.5 94 ASN A C 1
ATOM 759 O O . ASN A 1 94 ? 7.578 24.953 9.461 1 90.5 94 ASN A O 1
ATOM 763 N N . VAL A 1 95 ? 9.594 25.844 9.391 1 91.19 95 VAL A N 1
ATOM 764 C CA . VAL A 1 95 ? 10.266 24.656 9.922 1 91.19 95 VAL A CA 1
ATOM 765 C C . VAL A 1 95 ? 9.633 24.25 11.25 1 91.19 95 VAL A C 1
ATOM 767 O O . VAL A 1 95 ? 9.352 23.078 11.484 1 91.19 95 VAL A O 1
ATOM 770 N N . LEU A 1 96 ? 9.336 25.172 12.094 1 92.19 96 LEU A N 1
ATOM 771 C CA . LEU A 1 96 ? 8.797 24.859 13.414 1 92.19 96 LEU A CA 1
ATOM 772 C C . LEU A 1 96 ? 7.379 24.312 13.305 1 92.19 96 LEU A C 1
ATOM 774 O O . LEU A 1 96 ? 7.043 23.328 13.969 1 92.19 96 LEU A O 1
ATOM 778 N N . ASP A 1 97 ? 6.59 24.938 12.469 1 92.06 97 ASP A N 1
ATOM 779 C CA . ASP A 1 97 ? 5.215 24.484 12.273 1 92.06 97 ASP A CA 1
ATOM 780 C C . ASP A 1 97 ? 5.184 23.078 11.703 1 92.06 97 ASP A C 1
ATOM 782 O O . ASP A 1 97 ? 4.375 22.25 12.133 1 92.06 97 ASP A O 1
ATOM 786 N N . ILE A 1 98 ? 6.043 22.797 10.75 1 92 98 ILE A N 1
ATOM 787 C CA . ILE A 1 98 ? 6.121 21.484 10.109 1 92 98 ILE A CA 1
ATOM 788 C C . ILE A 1 98 ? 6.535 20.422 11.133 1 92 98 ILE A C 1
ATOM 790 O O . ILE A 1 98 ? 5.91 19.359 11.227 1 92 98 ILE A O 1
ATOM 794 N N . LEU A 1 99 ? 7.547 20.734 11.906 1 91.31 99 LEU A N 1
ATOM 795 C CA . LEU A 1 99 ? 8.047 19.766 12.891 1 91.31 99 LEU A CA 1
ATOM 796 C C . LEU A 1 99 ? 6.984 19.484 13.953 1 91.31 99 LEU A C 1
ATOM 798 O O . LEU A 1 99 ? 6.82 18.328 14.375 1 91.31 99 LEU A O 1
ATOM 802 N N . GLU A 1 100 ? 6.324 20.531 14.383 1 92.38 100 GLU A N 1
ATOM 803 C CA . GLU A 1 100 ? 5.266 20.359 15.375 1 92.38 100 GLU A CA 1
ATOM 804 C C . GLU A 1 100 ? 4.137 19.484 14.828 1 92.38 100 GLU A C 1
ATOM 806 O O . GLU A 1 100 ? 3.664 18.578 15.516 1 92.38 100 GLU A O 1
ATOM 811 N N . CYS A 1 101 ? 3.717 19.766 13.641 1 93.5 101 CYS A N 1
ATOM 812 C CA . CYS A 1 101 ? 2.65 18.984 13.023 1 93.5 101 CYS A CA 1
ATOM 813 C C . CYS A 1 101 ? 3.088 17.547 12.781 1 93.5 101 CYS A C 1
ATOM 815 O O . CYS A 1 101 ? 2.314 16.625 13 1 93.5 101 CYS A O 1
ATOM 817 N N . ALA A 1 102 ? 4.273 17.344 12.32 1 93.5 102 ALA A N 1
ATOM 818 C CA . ALA A 1 102 ? 4.816 16 12.117 1 93.5 102 ALA A CA 1
ATOM 819 C C . ALA A 1 102 ? 4.832 15.219 13.43 1 93.5 102 ALA A C 1
ATOM 821 O O . ALA A 1 102 ? 4.555 14.016 13.438 1 93.5 102 ALA A O 1
ATOM 822 N N . ASP A 1 103 ? 5.168 15.961 14.531 1 93.44 103 ASP A N 1
ATOM 823 C CA . ASP A 1 103 ? 5.16 15.336 15.852 1 93.44 103 ASP A CA 1
ATOM 824 C C . ASP A 1 103 ? 3.744 14.93 16.266 1 93.44 103 ASP A C 1
ATOM 826 O O . ASP A 1 103 ? 3.535 13.836 16.781 1 93.44 103 ASP A O 1
ATOM 830 N N . PHE A 1 104 ? 2.832 15.781 16 1 93.38 104 PHE A N 1
ATOM 831 C CA . PHE A 1 104 ? 1.433 15.5 16.297 1 93.38 104 PHE A CA 1
ATOM 832 C C . PHE A 1 104 ? 0.958 14.258 15.555 1 93.38 104 PHE A C 1
ATOM 834 O O . PHE A 1 104 ? 0.352 13.367 16.156 1 93.38 104 PHE A O 1
ATOM 841 N N . LEU A 1 105 ? 1.317 14.164 14.281 1 94.31 105 LEU A N 1
ATOM 842 C CA . LEU A 1 105 ? 0.884 13.055 13.438 1 94.31 105 LEU A CA 1
ATOM 843 C C . LEU A 1 105 ? 1.803 11.852 13.617 1 94.31 105 LEU A C 1
ATOM 845 O O . LEU A 1 105 ? 1.542 10.781 13.062 1 94.31 105 LEU A O 1
ATOM 849 N N . GLN A 1 106 ? 2.908 12.062 14.383 1 94.5 106 GLN A N 1
ATOM 850 C CA . GLN A 1 106 ? 3.867 11 14.664 1 94.5 106 GLN A CA 1
ATOM 851 C C . GLN A 1 106 ? 4.402 10.383 13.383 1 94.5 106 GLN A C 1
ATOM 853 O O . GLN A 1 106 ? 4.379 9.164 13.211 1 94.5 106 GLN A O 1
ATOM 858 N N . ILE A 1 107 ? 4.812 11.242 12.477 1 93.12 107 ILE A N 1
ATOM 859 C CA . ILE A 1 107 ? 5.355 10.828 11.188 1 93.12 107 ILE A CA 1
ATOM 860 C C . ILE A 1 107 ? 6.824 10.438 11.344 1 93.12 107 ILE A C 1
ATOM 862 O O . ILE A 1 107 ? 7.582 11.117 12.047 1 93.12 107 ILE A O 1
ATOM 866 N N . GLU A 1 108 ? 7.066 9.383 10.688 1 78.12 108 GLU A N 1
ATOM 867 C CA . GLU A 1 108 ? 8.438 8.875 10.734 1 78.12 108 GLU A CA 1
ATOM 868 C C . GLU A 1 108 ? 9.203 9.242 9.461 1 78.12 108 GLU A C 1
ATOM 870 O O . GLU A 1 108 ? 8.602 9.398 8.398 1 78.12 108 GLU A O 1
ATOM 875 N N . MET B 1 1 ? 20.516 24.656 3.998 1 32.22 1 MET B N 1
ATOM 876 C CA . MET B 1 1 ? 20.641 23.641 5.027 1 32.22 1 MET B CA 1
ATOM 877 C C . MET B 1 1 ? 19.438 22.688 5.008 1 32.22 1 MET B C 1
ATOM 879 O O . MET B 1 1 ? 18.297 23.125 5.199 1 32.22 1 MET B O 1
ATOM 883 N N . ARG B 1 2 ? 19.484 21.859 4.125 1 38.09 2 ARG B N 1
ATOM 884 C CA . ARG B 1 2 ? 18.391 20.906 3.91 1 38.09 2 ARG B CA 1
ATOM 885 C C . ARG B 1 2 ? 18.234 19.969 5.105 1 38.09 2 ARG B C 1
ATOM 887 O O . ARG B 1 2 ? 19.172 19.281 5.488 1 38.09 2 ARG B O 1
ATOM 894 N N . TYR B 1 3 ? 17.656 20.328 6.238 1 45.44 3 TYR B N 1
ATOM 895 C CA . TYR B 1 3 ? 17.531 19.484 7.418 1 45.44 3 TYR B CA 1
ATOM 896 C C . TYR B 1 3 ? 16.938 18.125 7.051 1 45.44 3 TYR B C 1
ATOM 898 O O . TYR B 1 3 ? 16 18.047 6.246 1 45.44 3 TYR B O 1
ATOM 906 N N . GLU B 1 4 ? 17.922 17.188 6.715 1 48.78 4 GLU B N 1
ATOM 907 C CA . GLU B 1 4 ? 17.531 15.789 6.508 1 48.78 4 GLU B CA 1
ATOM 908 C C . GLU B 1 4 ? 16.781 15.242 7.715 1 48.78 4 GLU B C 1
ATOM 910 O O . GLU B 1 4 ? 17.391 14.844 8.711 1 48.78 4 GLU B O 1
ATOM 915 N N . ILE B 1 5 ? 15.938 15.953 8.312 1 51 5 ILE B N 1
ATOM 916 C CA . ILE B 1 5 ? 15.328 15.578 9.586 1 51 5 ILE B CA 1
ATOM 917 C C . ILE B 1 5 ? 14.797 14.148 9.5 1 51 5 ILE B C 1
ATOM 919 O O . ILE B 1 5 ? 15.016 13.344 10.406 1 51 5 ILE B O 1
ATOM 923 N N . LEU B 1 6 ? 14.039 13.859 8.57 1 54.12 6 LEU B N 1
ATOM 924 C CA . LEU B 1 6 ? 13.234 12.648 8.75 1 54.12 6 LEU B CA 1
ATOM 925 C C . LEU B 1 6 ? 14 11.422 8.281 1 54.12 6 LEU B C 1
ATOM 927 O O . LEU B 1 6 ? 13.852 10.992 7.133 1 54.12 6 LEU B O 1
ATOM 931 N N . ASP B 1 7 ? 15.297 11.5 8.641 1 51.03 7 ASP B N 1
ATOM 932 C CA . ASP B 1 7 ? 16.156 10.414 8.164 1 51.03 7 ASP B CA 1
ATOM 933 C C . ASP B 1 7 ? 15.789 9.094 8.844 1 51.03 7 ASP B C 1
ATOM 935 O O . ASP B 1 7 ? 16.438 8.078 8.609 1 51.03 7 ASP B O 1
ATOM 939 N N . GLU B 1 8 ? 14.969 9.219 9.883 1 55.69 8 GLU B N 1
ATOM 940 C CA . GLU B 1 8 ? 14.945 7.918 10.539 1 55.69 8 GLU B CA 1
ATOM 941 C C . GLU B 1 8 ? 14.547 6.812 9.57 1 55.69 8 GLU B C 1
ATOM 943 O O . GLU B 1 8 ? 13.914 7.082 8.547 1 55.69 8 GLU B O 1
ATOM 948 N N . ALA B 1 9 ? 15.188 5.613 9.758 1 55.22 9 ALA B N 1
ATOM 949 C CA . ALA B 1 9 ? 15.008 4.34 9.07 1 55.22 9 ALA B CA 1
ATOM 950 C C . ALA B 1 9 ? 13.531 4 8.922 1 55.22 9 ALA B C 1
ATOM 952 O O . ALA B 1 9 ? 12.898 3.514 9.859 1 55.22 9 ALA B O 1
ATOM 953 N N . TYR B 1 10 ? 12.797 4.844 8.148 1 70.94 10 TYR B N 1
ATOM 954 C CA . TYR B 1 10 ? 11.398 4.484 7.934 1 70.94 10 TYR B CA 1
ATOM 955 C C . TYR B 1 10 ? 11.281 3.062 7.398 1 70.94 10 TYR B C 1
ATOM 957 O O . TYR B 1 10 ? 12.18 2.572 6.715 1 70.94 10 TYR B O 1
ATOM 965 N N . GLU B 1 11 ? 10.328 2.428 8.039 1 83.56 11 GLU B N 1
ATOM 966 C CA . GLU B 1 11 ? 10.031 1.103 7.5 1 83.56 11 GLU B CA 1
ATOM 967 C C . GLU B 1 11 ? 9.609 1.181 6.035 1 83.56 11 GLU B C 1
ATOM 969 O O . GLU B 1 11 ? 8.844 2.066 5.6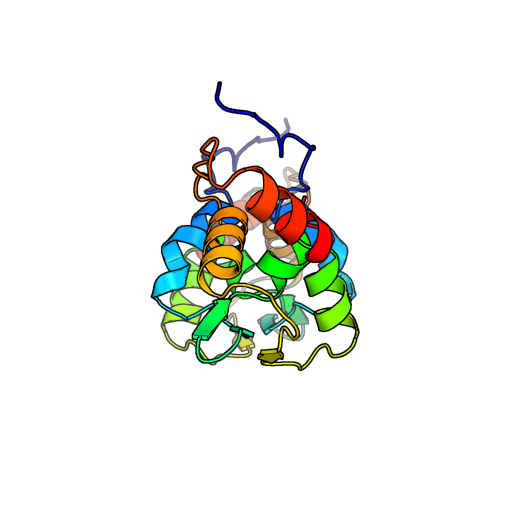52 1 83.56 11 GLU B O 1
ATOM 974 N N . GLU B 1 12 ? 10.172 0.288 5.309 1 91.81 12 GLU B N 1
ATOM 975 C CA . GLU B 1 12 ? 9.766 0.171 3.912 1 91.81 12 GLU B CA 1
ATOM 976 C C . GLU B 1 12 ? 8.32 -0.3 3.791 1 91.81 12 GLU B C 1
ATOM 978 O O . GLU B 1 12 ? 7.871 -1.15 4.562 1 91.81 12 GLU B O 1
ATOM 983 N N . LEU B 1 13 ? 7.605 0.365 2.941 1 96.75 13 LEU B N 1
ATOM 984 C CA . LEU B 1 13 ? 6.172 0.142 2.811 1 96.75 13 LEU B CA 1
ATOM 985 C C . LEU B 1 13 ? 5.871 -1.329 2.541 1 96.75 13 LEU B C 1
ATOM 987 O O . LEU B 1 13 ? 4.93 -1.889 3.105 1 96.75 13 LEU B O 1
ATOM 991 N N . ARG B 1 14 ? 6.648 -1.941 1.723 1 96.06 14 ARG B N 1
ATOM 992 C CA . ARG B 1 14 ? 6.422 -3.352 1.422 1 96.06 14 ARG B CA 1
ATOM 993 C C . ARG B 1 14 ? 6.609 -4.2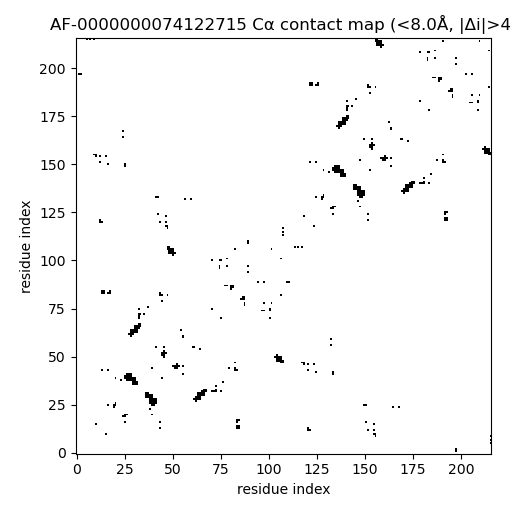15 2.664 1 96.06 14 ARG B C 1
ATOM 995 O O . ARG B 1 14 ? 5.852 -5.16 2.893 1 96.06 14 ARG B O 1
ATOM 1002 N N . SER B 1 15 ? 7.602 -3.924 3.451 1 96.19 15 SER B N 1
ATOM 1003 C CA . SER B 1 15 ? 7.844 -4.641 4.699 1 96.19 15 SER B CA 1
ATOM 1004 C C . SER B 1 15 ? 6.68 -4.465 5.672 1 96.19 15 SER B C 1
ATOM 1006 O O . SER B 1 15 ? 6.273 -5.422 6.336 1 96.19 15 SER B O 1
ATOM 1008 N N . TYR B 1 16 ? 6.227 -3.312 5.73 1 97.19 16 TYR B N 1
ATOM 1009 C CA . TYR B 1 16 ? 5.074 -3.037 6.582 1 97.19 16 TYR B CA 1
ATOM 1010 C C . TYR B 1 16 ? 3.852 -3.818 6.113 1 97.19 16 TYR B C 1
ATOM 1012 O O . TYR B 1 16 ? 3.139 -4.414 6.922 1 97.19 16 TYR B O 1
ATOM 1020 N N . ALA B 1 17 ? 3.604 -3.852 4.832 1 98 17 ALA B N 1
ATOM 1021 C CA . ALA B 1 17 ? 2.498 -4.613 4.258 1 98 17 ALA B CA 1
ATOM 1022 C C . ALA B 1 17 ? 2.641 -6.102 4.566 1 98 17 ALA B C 1
ATOM 1024 O O . ALA B 1 17 ? 1.66 -6.77 4.902 1 98 17 ALA B O 1
ATOM 1025 N N . GLN B 1 18 ? 3.834 -6.535 4.465 1 96.88 18 GLN B N 1
ATOM 1026 C CA . GLN B 1 18 ? 4.113 -7.945 4.723 1 96.88 18 GLN B CA 1
ATOM 1027 C C . GLN B 1 18 ? 3.768 -8.32 6.16 1 96.88 18 GLN B C 1
ATOM 1029 O O . GLN B 1 18 ? 3.061 -9.305 6.398 1 96.88 18 GLN B O 1
ATOM 1034 N N . ARG B 1 19 ? 4.211 -7.551 7.078 1 96.44 19 ARG B N 1
ATOM 1035 C CA . ARG B 1 19 ? 4.055 -7.926 8.484 1 96.44 19 ARG B CA 1
ATOM 1036 C C . ARG B 1 19 ? 2.613 -7.723 8.945 1 96.44 19 ARG B C 1
ATOM 1038 O O . ARG B 1 19 ? 2.16 -8.375 9.883 1 96.44 19 ARG B O 1
ATOM 1045 N N . THR B 1 20 ? 1.849 -6.895 8.289 1 96.75 20 THR B N 1
ATOM 1046 C CA . THR B 1 20 ? 0.49 -6.602 8.727 1 96.75 20 THR B CA 1
ATOM 1047 C C . THR B 1 20 ? -0.524 -7.434 7.949 1 96.75 20 THR B C 1
ATOM 1049 O O . THR B 1 20 ? -1.722 -7.395 8.234 1 96.75 20 THR B O 1
ATOM 1052 N N . ARG B 1 21 ? -0.088 -8.203 7.027 1 96.69 21 ARG B N 1
ATOM 1053 C CA . ARG B 1 21 ? -0.97 -8.953 6.137 1 96.69 21 ARG B CA 1
ATOM 1054 C C . ARG B 1 21 ? -1.876 -9.891 6.926 1 96.69 21 ARG B C 1
ATOM 1056 O O . ARG B 1 21 ? -3.068 -10.008 6.633 1 96.69 21 ARG B O 1
ATOM 1063 N N . SER B 1 22 ? -1.388 -10.523 7.898 1 95.81 22 SER B N 1
ATOM 1064 C CA . SER B 1 22 ? -2.135 -11.516 8.664 1 95.81 22 SER B CA 1
ATOM 1065 C C . SER B 1 22 ? -3.26 -10.867 9.461 1 95.81 22 SER B C 1
ATOM 1067 O O . SER B 1 22 ? -4.262 -11.523 9.773 1 95.81 22 SER B O 1
ATOM 1069 N N . GLY B 1 23 ? -3.158 -9.625 9.828 1 95.75 23 GLY B N 1
ATOM 1070 C CA . GLY B 1 23 ? -4.18 -8.898 10.57 1 95.75 23 GLY B CA 1
ATOM 1071 C C . GLY B 1 23 ? -5.414 -8.594 9.742 1 95.75 23 GLY B C 1
ATOM 1072 O O . GLY B 1 23 ? -6.48 -8.32 10.297 1 95.75 23 GLY B O 1
ATOM 1073 N N . GLY B 1 24 ? -5.238 -8.445 8.438 1 97.06 24 GLY B N 1
ATOM 1074 C CA . GLY B 1 24 ? -6.355 -8.336 7.52 1 97.06 24 GLY B CA 1
ATOM 1075 C C . GLY B 1 24 ? -6.844 -6.91 7.34 1 97.06 24 GLY B C 1
ATOM 1076 O O . GLY B 1 24 ? -7.758 -6.652 6.555 1 97.06 24 GLY B O 1
ATOM 1077 N N . VAL B 1 25 ? -6.309 -5.984 8.047 1 96.88 25 VAL B N 1
ATOM 1078 C CA . VAL B 1 25 ? -6.809 -4.613 8.07 1 96.88 25 VAL B CA 1
ATOM 1079 C C . VAL B 1 25 ? -6.688 -4 6.672 1 96.88 25 VAL B C 1
ATOM 1081 O O . VAL B 1 25 ? -7.57 -3.26 6.234 1 96.88 25 VAL B O 1
ATOM 1084 N N . PHE B 1 26 ? -5.605 -4.398 5.984 1 98.06 26 PHE B N 1
ATOM 1085 C CA . PHE B 1 26 ? -5.312 -3.75 4.711 1 98.06 26 PHE B CA 1
ATOM 1086 C C . PHE B 1 26 ? -5.629 -4.676 3.545 1 98.06 26 PHE B C 1
ATOM 1088 O O . PHE B 1 26 ? -5.332 -4.355 2.391 1 98.06 26 PHE B O 1
ATOM 1095 N N . ASN B 1 27 ? -6.195 -5.82 3.822 1 98.19 27 ASN B N 1
ATOM 1096 C CA . ASN B 1 27 ? -6.59 -6.738 2.762 1 98.19 27 ASN B CA 1
ATOM 1097 C C . ASN B 1 27 ? -7.914 -6.328 2.125 1 98.19 27 ASN B C 1
ATOM 1099 O O . ASN B 1 27 ? -8.977 -6.5 2.727 1 98.19 27 ASN B O 1
ATOM 1103 N N . ASP B 1 28 ? -7.84 -5.812 0.926 1 98.06 28 ASP B N 1
ATOM 1104 C CA . ASP B 1 28 ? -9.055 -5.273 0.319 1 98.06 28 ASP B CA 1
ATOM 1105 C C . ASP B 1 28 ? -9.406 -6.027 -0.959 1 98.06 28 ASP B C 1
ATOM 1107 O O . ASP B 1 28 ? -10.344 -5.648 -1.669 1 98.06 28 ASP B O 1
ATOM 1111 N N . VAL B 1 29 ? -8.766 -7.102 -1.291 1 98.5 29 VAL B N 1
ATOM 1112 C CA . VAL B 1 29 ? -9.102 -7.965 -2.416 1 98.5 29 VAL B CA 1
ATOM 1113 C C . VAL B 1 29 ? -8.703 -9.406 -2.098 1 98.5 29 VAL B C 1
ATOM 1115 O O . VAL B 1 29 ? -7.738 -9.641 -1.366 1 98.5 29 VAL B O 1
ATOM 1118 N N . THR B 1 30 ? -9.438 -10.336 -2.617 1 98.75 30 THR B N 1
ATOM 1119 C CA . THR B 1 30 ? -9.148 -11.758 -2.447 1 98.75 30 THR B CA 1
ATOM 1120 C C . THR B 1 30 ? -8.836 -12.406 -3.789 1 98.75 30 THR B C 1
ATOM 1122 O O . THR B 1 30 ? -9.617 -12.297 -4.738 1 98.75 30 THR B O 1
ATOM 1125 N N . VAL B 1 31 ? -7.676 -13.047 -3.879 1 98.44 31 VAL B N 1
ATOM 1126 C CA . VAL B 1 31 ? -7.336 -13.844 -5.055 1 98.44 31 VAL B CA 1
ATOM 1127 C C . VAL B 1 31 ? -7.836 -15.273 -4.871 1 98.44 31 VAL B C 1
ATOM 1129 O O . VAL B 1 31 ? -7.469 -15.953 -3.906 1 98.44 31 VAL B O 1
ATOM 1132 N N . ARG B 1 32 ? -8.672 -15.688 -5.812 1 97.88 32 ARG B N 1
ATOM 1133 C CA . ARG B 1 32 ? -9.242 -17.031 -5.75 1 97.88 32 ARG B CA 1
ATOM 1134 C C . ARG B 1 32 ? -8.625 -17.938 -6.805 1 97.88 32 ARG B C 1
ATOM 1136 O O . ARG B 1 32 ? -8.594 -17.594 -7.988 1 97.88 32 ARG B O 1
ATOM 1143 N N . VAL B 1 33 ? -8.078 -19.016 -6.352 1 96.5 33 VAL B N 1
ATOM 1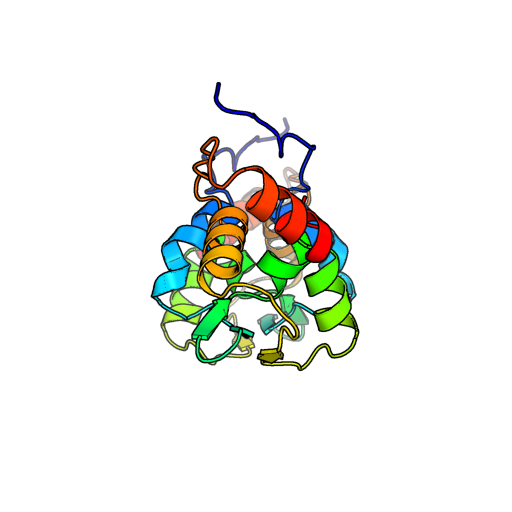144 C CA . VAL B 1 33 ? -7.52 -20.031 -7.223 1 96.5 33 VAL B CA 1
ATOM 1145 C C . VAL B 1 33 ? -8.078 -21.406 -6.84 1 96.5 33 VAL B C 1
ATOM 1147 O O . VAL B 1 33 ? -7.715 -21.969 -5.809 1 96.5 33 VAL B O 1
ATOM 1150 N N . GLY B 1 34 ? -8.922 -21.953 -7.703 1 91.69 34 GLY B N 1
ATOM 1151 C CA . GLY B 1 34 ? -9.633 -23.156 -7.285 1 91.69 34 GLY B CA 1
ATOM 1152 C C . GLY B 1 34 ? -10.438 -22.953 -6.016 1 91.69 34 GLY B C 1
ATOM 1153 O O . GLY B 1 34 ? -11.32 -22.094 -5.957 1 91.69 34 GLY B O 1
ATOM 1154 N N . GLU B 1 35 ? -10.102 -23.75 -4.965 1 92.5 35 GLU B N 1
ATOM 1155 C CA . GLU B 1 35 ? -10.828 -23.656 -3.699 1 92.5 35 GLU B CA 1
ATOM 1156 C C . GLU B 1 35 ? -10.055 -22.828 -2.684 1 92.5 35 GLU B C 1
ATOM 1158 O O . GLU B 1 35 ? -10.445 -22.734 -1.52 1 92.5 35 GLU B O 1
ATOM 1163 N N . THR B 1 36 ? -9.016 -22.172 -3.16 1 95.94 36 THR B N 1
ATOM 1164 C CA . THR B 1 36 ? -8.141 -21.422 -2.26 1 95.94 36 THR B CA 1
ATOM 1165 C C . THR B 1 36 ? -8.391 -19.922 -2.381 1 95.94 36 THR B C 1
ATOM 1167 O O . THR B 1 36 ? -8.477 -19.391 -3.49 1 95.94 36 THR B O 1
ATOM 1170 N N . ASP B 1 37 ? -8.609 -19.297 -1.19 1 97.44 37 ASP B N 1
ATOM 1171 C CA . ASP B 1 37 ? -8.75 -17.844 -1.104 1 97.44 37 ASP B CA 1
ATOM 1172 C C . ASP B 1 37 ? -7.508 -17.219 -0.493 1 97.44 37 ASP B C 1
ATOM 1174 O O . ASP B 1 37 ? -7.055 -17.625 0.578 1 97.44 37 ASP B O 1
ATOM 1178 N N . ILE B 1 38 ? -6.988 -16.203 -1.124 1 98.19 38 ILE B N 1
ATOM 1179 C CA . ILE B 1 38 ? -5.785 -15.531 -0.65 1 98.19 38 ILE B CA 1
ATOM 1180 C C . ILE B 1 38 ? -6.059 -14.039 -0.487 1 98.19 38 ILE B C 1
ATOM 1182 O O . ILE B 1 38 ? -6.008 -13.281 -1.46 1 98.19 38 ILE B O 1
ATOM 1186 N N . PRO B 1 39 ? -6.355 -13.602 0.73 1 98.5 39 PRO B N 1
ATOM 1187 C CA . PRO B 1 39 ? -6.562 -12.172 0.961 1 98.5 39 PRO B CA 1
ATOM 1188 C C . PRO B 1 39 ? -5.309 -11.344 0.702 1 98.5 39 PRO B C 1
ATOM 1190 O O . PRO B 1 39 ? -4.219 -11.711 1.149 1 98.5 39 PRO B O 1
ATOM 1193 N N . CYS B 1 40 ? -5.434 -10.25 -0.041 1 98.62 40 CYS B N 1
ATOM 1194 C CA . CYS B 1 40 ? -4.312 -9.406 -0.452 1 98.62 40 CYS B CA 1
ATOM 1195 C C . CYS B 1 40 ? -4.691 -7.934 -0.414 1 98.62 40 CYS B C 1
ATOM 1197 O O . CYS B 1 40 ? -5.832 -7.59 -0.097 1 98.62 40 CYS B O 1
ATOM 1199 N N . ASN B 1 41 ? -3.727 -7.102 -0.649 1 98.75 41 ASN B N 1
ATOM 1200 C CA . ASN B 1 41 ? -3.91 -5.664 -0.832 1 98.75 41 ASN B CA 1
ATOM 1201 C C . ASN B 1 41 ? -3.793 -5.27 -2.301 1 98.75 41 ASN B C 1
ATOM 1203 O O . ASN B 1 41 ? -2.832 -5.641 -2.975 1 98.75 41 ASN B O 1
ATOM 1207 N N . LYS B 1 42 ? -4.766 -4.5 -2.812 1 98.62 42 LYS B N 1
ATOM 1208 C CA . LYS B 1 42 ? -4.801 -4.117 -4.219 1 98.62 42 LYS B CA 1
ATOM 1209 C C . LYS B 1 42 ? -3.549 -3.336 -4.609 1 98.62 42 LYS B C 1
ATOM 1211 O O . LYS B 1 42 ? -2.971 -3.57 -5.672 1 98.62 42 LYS B O 1
ATOM 1216 N N . LEU B 1 43 ? -3.152 -2.381 -3.777 1 98.69 43 LEU B N 1
ATOM 1217 C CA . LEU B 1 43 ? -1.994 -1.547 -4.082 1 98.69 43 LEU B CA 1
ATOM 1218 C C . LEU B 1 43 ? -0.731 -2.393 -4.207 1 98.69 43 LEU B C 1
ATOM 1220 O O . LEU B 1 43 ? 0.053 -2.213 -5.141 1 98.69 43 LEU B O 1
ATOM 1224 N N . VAL B 1 44 ? -0.537 -3.348 -3.326 1 98.25 44 VAL B N 1
ATOM 1225 C CA . VAL B 1 44 ? 0.626 -4.227 -3.322 1 98.25 44 VAL B CA 1
ATOM 1226 C C . VAL B 1 44 ? 0.615 -5.105 -4.574 1 98.25 44 VAL B C 1
ATOM 1228 O O . VAL B 1 44 ? 1.611 -5.176 -5.297 1 98.25 44 VAL B O 1
ATOM 1231 N N . LEU B 1 45 ? -0.518 -5.715 -4.871 1 98.25 45 LEU B N 1
ATOM 1232 C CA . LEU B 1 45 ? -0.618 -6.59 -6.035 1 98.25 45 LEU B CA 1
ATOM 1233 C C . LEU B 1 45 ? -0.356 -5.816 -7.32 1 98.25 45 LEU B C 1
ATOM 1235 O O . LEU B 1 45 ? 0.405 -6.266 -8.18 1 98.25 45 LEU B O 1
ATOM 1239 N N . ALA B 1 46 ? -0.975 -4.648 -7.453 1 98.12 46 ALA B N 1
ATOM 1240 C CA . ALA B 1 46 ? -0.87 -3.85 -8.672 1 98.12 46 ALA B CA 1
ATOM 1241 C C . ALA B 1 46 ? 0.565 -3.383 -8.898 1 98.12 46 ALA B C 1
ATOM 1243 O O . ALA B 1 46 ? 1.03 -3.32 -10.039 1 98.12 46 ALA B O 1
ATOM 1244 N N . CYS B 1 47 ? 1.234 -3.104 -7.844 1 97.81 47 CYS B N 1
ATOM 1245 C CA . CYS B 1 47 ? 2.598 -2.594 -7.941 1 97.81 47 CYS B CA 1
ATOM 1246 C C . CYS B 1 47 ? 3.533 -3.648 -8.523 1 97.81 47 CYS B C 1
ATOM 1248 O O . CYS B 1 47 ? 4.441 -3.326 -9.289 1 97.81 47 CYS B O 1
ATOM 1250 N N . TYR B 1 48 ? 3.293 -4.891 -8.188 1 96.69 48 TYR B N 1
ATOM 1251 C CA . TYR B 1 48 ? 4.316 -5.891 -8.477 1 96.69 48 TYR B CA 1
ATOM 1252 C C . TYR B 1 48 ? 3.83 -6.879 -9.531 1 96.69 48 TYR B C 1
ATOM 1254 O O . TYR B 1 48 ? 4.59 -7.746 -9.977 1 96.69 48 TYR B O 1
ATOM 1262 N N . SER B 1 49 ? 2.658 -6.812 -9.992 1 97.06 49 SER B N 1
ATOM 1263 C CA . SER B 1 49 ? 2.098 -7.676 -11.023 1 97.06 49 SER B CA 1
ATOM 1264 C C . SER B 1 49 ? 1.236 -6.883 -12 1 97.06 49 SER B C 1
ATOM 1266 O O . SER B 1 49 ? 0.149 -6.422 -11.648 1 97.06 49 SER B O 1
ATOM 1268 N N . SER B 1 50 ? 1.659 -6.836 -13.25 1 97 50 SER B N 1
ATOM 1269 C CA . SER B 1 50 ? 0.877 -6.121 -14.258 1 97 50 SER B CA 1
ATOM 1270 C C . SER B 1 50 ? -0.435 -6.84 -14.547 1 97 50 SER B C 1
ATOM 1272 O O . SER B 1 50 ? -1.412 -6.215 -14.969 1 97 50 SER B O 1
ATOM 1274 N N . TYR B 1 51 ? -0.477 -8.07 -14.32 1 97.31 51 TYR B N 1
ATOM 1275 C CA . TYR B 1 51 ? -1.727 -8.812 -14.438 1 97.31 51 TYR B CA 1
ATOM 1276 C C . TYR B 1 51 ? -2.75 -8.32 -13.422 1 97.31 51 TYR B C 1
ATOM 1278 O O . TYR B 1 51 ? -3.869 -7.953 -13.789 1 97.31 51 TYR B O 1
ATOM 1286 N N . PHE B 1 52 ? -2.35 -8.289 -12.195 1 97.88 52 PHE B N 1
ATOM 1287 C CA . PHE B 1 52 ? -3.258 -7.828 -11.148 1 97.88 52 PHE B CA 1
ATOM 1288 C C . PHE B 1 52 ? -3.584 -6.352 -11.32 1 97.88 52 PHE B C 1
ATOM 1290 O O . PHE B 1 52 ? -4.711 -5.922 -11.07 1 97.88 52 PHE B O 1
ATOM 1297 N N . GLU B 1 53 ? -2.58 -5.598 -11.734 1 98 53 GLU B N 1
ATOM 1298 C CA . GLU B 1 53 ? -2.824 -4.184 -12.008 1 98 53 GLU B CA 1
ATOM 1299 C C . GLU B 1 53 ? -3.939 -4.004 -13.031 1 98 53 GLU B C 1
ATOM 1301 O O . GLU B 1 53 ? -4.867 -3.221 -12.82 1 98 53 GLU B O 1
ATOM 1306 N N . HIS B 1 54 ? -3.859 -4.73 -14.062 1 98 54 HIS B N 1
ATOM 1307 C CA . HIS B 1 54 ? -4.859 -4.652 -15.125 1 98 54 HIS B CA 1
ATOM 1308 C C . HIS B 1 54 ? -6.234 -5.066 -14.609 1 98 54 HIS B C 1
ATOM 1310 O O . HIS B 1 54 ? -7.234 -4.406 -14.906 1 98 54 HIS B O 1
ATOM 1316 N N . GLN B 1 55 ? -6.301 -6.145 -13.891 1 97.56 55 GLN B N 1
ATOM 1317 C CA . GLN B 1 55 ? -7.57 -6.594 -13.328 1 97.56 55 GLN B CA 1
ATOM 1318 C C . GLN B 1 55 ? -8.188 -5.523 -12.43 1 97.56 55 GLN B C 1
ATOM 1320 O O . GLN B 1 55 ? -9.383 -5.246 -12.523 1 97.56 55 GLN B O 1
ATOM 1325 N N . ILE B 1 56 ? -7.422 -4.848 -11.602 1 98.25 56 ILE B N 1
ATOM 1326 C CA . ILE B 1 56 ? -7.887 -3.855 -10.633 1 98.25 56 ILE B CA 1
ATOM 1327 C C . ILE B 1 56 ? -8.344 -2.596 -11.367 1 98.25 56 ILE B C 1
ATOM 1329 O O . ILE B 1 56 ? -9.375 -2.014 -11.031 1 98.25 56 ILE B O 1
ATOM 1333 N N . TYR B 1 57 ? -7.586 -2.225 -12.367 1 97.75 57 TYR B N 1
ATOM 1334 C CA . TYR B 1 57 ? -7.953 -1.024 -13.109 1 97.75 57 TYR B CA 1
ATOM 1335 C C . TYR B 1 57 ? -9.172 -1.276 -13.984 1 97.75 57 TYR B C 1
ATOM 1337 O O . TYR B 1 57 ? -9.891 -0.341 -14.352 1 97.75 57 TYR B O 1
ATOM 1345 N N . THR B 1 58 ? -9.375 -2.533 -14.367 1 97.69 58 THR B N 1
ATOM 1346 C CA . THR B 1 58 ? -10.562 -2.896 -15.133 1 97.69 58 THR B CA 1
ATOM 1347 C C . THR B 1 58 ? -11.82 -2.754 -14.281 1 97.69 58 THR B C 1
ATOM 1349 O O . THR B 1 58 ? -12.859 -2.301 -14.766 1 97.69 58 THR B O 1
ATOM 1352 N N . ASP B 1 59 ? -11.75 -3.082 -13.039 1 97.44 59 ASP B N 1
ATOM 1353 C CA . ASP B 1 59 ? -12.812 -2.924 -12.047 1 97.44 59 ASP B CA 1
ATOM 1354 C C . ASP B 1 59 ? -12.25 -2.422 -10.719 1 97.44 59 ASP B C 1
ATOM 1356 O O . ASP B 1 59 ? -11.93 -3.219 -9.836 1 97.44 59 ASP B O 1
ATOM 1360 N N . LYS B 1 60 ? -12.242 -1.125 -10.539 1 95.56 60 LYS B N 1
ATOM 1361 C CA . LYS B 1 60 ? -11.602 -0.491 -9.391 1 95.56 60 LYS B CA 1
ATOM 1362 C C . LYS B 1 60 ? -12.281 -0.893 -8.086 1 95.56 60 LYS B C 1
ATOM 1364 O O . LYS B 1 60 ? -11.688 -0.802 -7.012 1 95.56 60 LYS B O 1
ATOM 1369 N N . ASP B 1 61 ? -13.523 -1.412 -8.172 1 95.94 61 ASP B N 1
ATOM 1370 C CA . ASP B 1 61 ? -14.289 -1.755 -6.973 1 95.94 61 ASP B CA 1
ATOM 1371 C C . ASP B 1 61 ? -14.25 -3.26 -6.711 1 95.94 61 ASP B C 1
ATOM 1373 O O . ASP B 1 61 ? -14.93 -3.752 -5.805 1 95.94 61 ASP B O 1
ATOM 1377 N N . CYS B 1 62 ? -13.445 -3.955 -7.445 1 96.31 62 CYS B N 1
ATOM 1378 C CA . CYS B 1 62 ? -13.406 -5.402 -7.277 1 96.31 62 CYS B CA 1
ATOM 1379 C C . CYS B 1 62 ? -12.938 -5.773 -5.871 1 96.31 62 CYS B C 1
ATOM 1381 O O . CYS B 1 62 ? -12.102 -5.086 -5.289 1 96.31 62 CYS B O 1
ATOM 1383 N N . THR B 1 63 ? -13.531 -6.824 -5.336 1 97.44 63 THR B N 1
ATOM 1384 C CA . THR B 1 63 ? -13.109 -7.352 -4.043 1 97.44 63 THR B CA 1
ATOM 1385 C C . THR B 1 63 ? -12.594 -8.781 -4.184 1 97.44 63 THR B C 1
ATOM 1387 O O . THR B 1 63 ? -12.133 -9.375 -3.207 1 97.44 63 THR B O 1
ATOM 1390 N N . GLU B 1 64 ? -12.68 -9.336 -5.402 1 98.19 64 GLU B N 1
ATOM 1391 C CA . GLU B 1 64 ? -12.141 -10.664 -5.688 1 98.19 64 GLU B CA 1
ATOM 1392 C C . GLU B 1 64 ? -11.57 -10.742 -7.102 1 98.19 64 GLU B C 1
ATOM 1394 O O . GLU B 1 64 ? -12.07 -10.078 -8.016 1 98.19 64 GLU B O 1
ATOM 1399 N N . ILE B 1 65 ? -10.562 -11.422 -7.285 1 98.06 65 ILE B N 1
ATOM 1400 C CA . ILE B 1 65 ? -9.969 -11.758 -8.57 1 98.06 65 ILE B CA 1
ATOM 1401 C C . ILE B 1 65 ? -9.867 -13.273 -8.719 1 98.06 65 ILE B C 1
ATOM 1403 O O . ILE B 1 65 ? -9.156 -13.93 -7.957 1 98.06 65 ILE B O 1
ATOM 1407 N N . VAL B 1 66 ? -10.562 -13.812 -9.672 1 96.94 66 VAL B N 1
ATOM 1408 C CA . VAL B 1 66 ? -10.602 -15.258 -9.867 1 96.94 66 VAL B CA 1
ATOM 1409 C C . VAL B 1 66 ? -9.609 -15.664 -10.953 1 96.94 66 VAL B C 1
ATOM 1411 O O . VAL B 1 66 ? -9.703 -15.195 -12.094 1 96.94 66 VAL B O 1
ATOM 1414 N N . LEU B 1 67 ? -8.617 -16.391 -10.523 1 96 67 LEU B N 1
ATOM 1415 C CA . LEU B 1 67 ? -7.672 -16.938 -11.492 1 96 67 LEU B CA 1
ATOM 1416 C C . LEU B 1 67 ? -8.164 -18.266 -12.039 1 96 67 LEU B C 1
ATOM 1418 O O . LEU B 1 67 ? -8.523 -19.172 -11.273 1 96 67 LEU B O 1
ATOM 1422 N N . LYS B 1 68 ? -8.258 -18.25 -13.312 1 85.69 68 LYS B N 1
ATOM 1423 C CA . LYS B 1 68 ? -8.797 -19.438 -13.984 1 85.69 68 LYS B CA 1
ATOM 1424 C C . LYS B 1 68 ? -7.688 -20.25 -14.633 1 85.69 68 LYS B C 1
ATOM 1426 O O . LYS B 1 68 ? -6.559 -19.781 -14.773 1 85.69 68 LYS B O 1
ATOM 1431 N N . GLY B 1 69 ? -8.109 -21.438 -15.016 1 79.25 69 GLY B N 1
ATOM 1432 C CA . GLY B 1 69 ? -7.203 -22.312 -15.734 1 79.25 69 GLY B CA 1
ATOM 1433 C C . GLY B 1 69 ? -6.539 -23.344 -14.844 1 79.25 69 GLY B C 1
ATOM 1434 O O . GLY B 1 69 ? -7.156 -23.844 -13.898 1 79.25 69 GLY B O 1
ATOM 1435 N N . ASN B 1 70 ? -5.273 -23.703 -15.289 1 82.38 70 ASN B N 1
ATOM 1436 C CA . ASN B 1 70 ? -4.551 -24.797 -14.641 1 82.38 70 ASN B CA 1
ATOM 1437 C C . ASN B 1 70 ? -3.49 -24.266 -13.68 1 82.38 70 ASN B C 1
ATOM 1439 O O . ASN B 1 70 ? -2.445 -24.906 -13.5 1 82.38 70 ASN B O 1
ATOM 1443 N N . LEU B 1 71 ? -3.865 -23.156 -13.094 1 88 71 LEU B N 1
ATOM 1444 C CA . LEU B 1 71 ? -2.869 -22.625 -12.164 1 88 71 LEU B CA 1
ATOM 1445 C C . LEU B 1 71 ? -2.943 -23.344 -10.82 1 88 71 LEU B C 1
ATOM 1447 O O . LEU B 1 71 ? -4.035 -23.609 -10.312 1 88 71 LEU 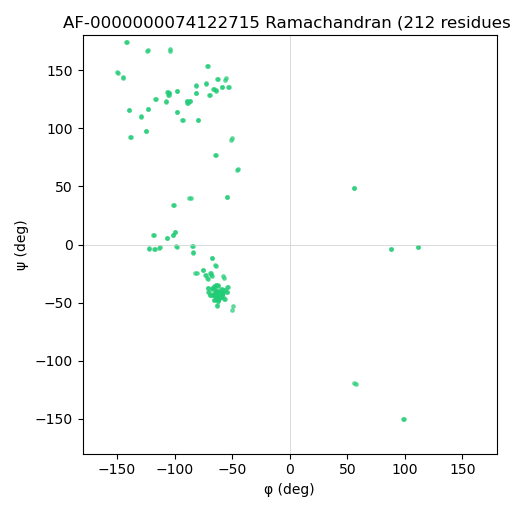B O 1
ATOM 1451 N N . SER B 1 72 ? -1.827 -23.781 -10.359 1 91.5 72 SER B N 1
ATOM 1452 C CA . SER B 1 72 ? -1.723 -24.375 -9.031 1 91.5 72 SER B CA 1
ATOM 1453 C C . SER B 1 72 ? -1.912 -23.328 -7.938 1 91.5 72 SER B C 1
ATOM 1455 O O . SER B 1 72 ? -1.228 -22.297 -7.93 1 91.5 72 SER B O 1
ATOM 1457 N N . ALA B 1 73 ? -2.82 -23.656 -7.027 1 94.06 73 ALA B N 1
ATOM 1458 C CA . ALA B 1 73 ? -3.062 -22.766 -5.898 1 94.06 73 ALA B CA 1
ATOM 1459 C C . ALA B 1 73 ? -1.787 -22.547 -5.09 1 94.06 73 ALA B C 1
ATOM 1461 O O . ALA B 1 73 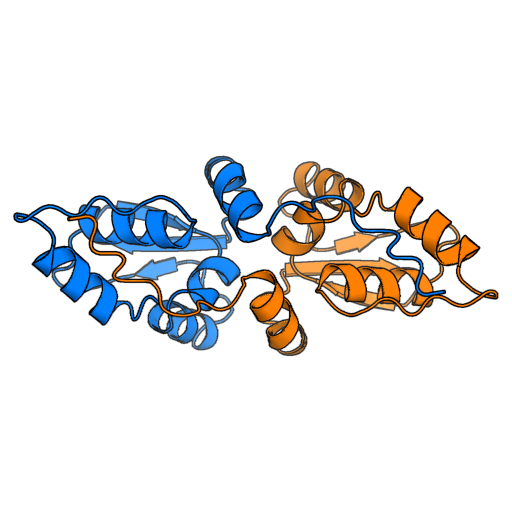? -1.504 -21.422 -4.656 1 94.06 73 ALA B O 1
ATOM 1462 N N . ASP B 1 74 ? -1.076 -23.625 -4.93 1 93.38 74 ASP B N 1
ATOM 1463 C CA . ASP B 1 74 ? 0.159 -23.547 -4.152 1 93.38 74 ASP B CA 1
ATOM 1464 C C . ASP B 1 74 ? 1.178 -22.641 -4.836 1 93.38 74 ASP B C 1
ATOM 1466 O O . ASP B 1 74 ? 1.847 -21.844 -4.176 1 93.38 74 ASP B O 1
ATOM 1470 N N . LEU B 1 75 ? 1.267 -22.703 -6.141 1 93.25 75 LEU B N 1
ATOM 1471 C CA . LEU B 1 75 ? 2.213 -21.891 -6.898 1 93.25 75 LEU B CA 1
ATOM 1472 C C . LEU B 1 75 ? 1.849 -20.406 -6.82 1 93.25 75 LEU B C 1
ATOM 1474 O O . LEU B 1 75 ? 2.711 -19.562 -6.559 1 93.25 75 LEU B O 1
ATOM 1478 N N . VAL B 1 76 ? 0.585 -20.141 -6.965 1 96.19 76 VAL B N 1
ATOM 1479 C CA . VAL B 1 76 ? 0.111 -18.766 -6.914 1 96.19 76 VAL B CA 1
ATOM 1480 C C . VAL B 1 76 ? 0.349 -18.188 -5.52 1 96.19 76 VAL B C 1
ATOM 1482 O O . VAL B 1 76 ? 0.831 -17.062 -5.379 1 96.19 76 VAL B O 1
ATOM 1485 N N . ALA B 1 77 ? 0.033 -19 -4.535 1 96 77 ALA B N 1
ATOM 1486 C CA . ALA B 1 77 ? 0.235 -18.562 -3.156 1 96 77 ALA B CA 1
ATOM 1487 C C . ALA B 1 77 ? 1.697 -18.219 -2.9 1 96 77 ALA B C 1
ATOM 1489 O O . ALA B 1 77 ? 1.996 -17.188 -2.275 1 96 77 ALA B O 1
ATOM 1490 N N . HIS B 1 78 ? 2.607 -19.016 -3.389 1 94.81 78 HIS B N 1
ATOM 1491 C CA . HIS B 1 78 ? 4.035 -18.766 -3.227 1 94.81 78 HIS B CA 1
ATOM 1492 C C . HIS B 1 78 ? 4.445 -17.469 -3.914 1 94.81 78 HIS B C 1
ATOM 1494 O O . HIS B 1 78 ? 5.242 -16.703 -3.373 1 94.81 78 HIS B O 1
ATOM 1500 N N . LEU B 1 79 ? 3.92 -17.25 -5.027 1 96.12 79 LEU B N 1
ATOM 1501 C CA . LEU B 1 79 ? 4.266 -16.047 -5.781 1 96.12 79 LEU B CA 1
ATOM 1502 C C . LEU B 1 79 ? 3.686 -14.805 -5.117 1 96.12 79 LEU B C 1
ATOM 1504 O O . LEU B 1 79 ? 4.312 -13.742 -5.129 1 96.12 79 LEU B O 1
ATOM 1508 N N . ILE B 1 80 ? 2.475 -14.922 -4.562 1 97.25 80 ILE B N 1
ATOM 1509 C CA . ILE B 1 80 ? 1.904 -13.812 -3.805 1 97.25 80 ILE B CA 1
ATOM 1510 C C . ILE B 1 80 ? 2.768 -13.531 -2.578 1 97.25 80 ILE B C 1
ATOM 1512 O O . ILE B 1 80 ? 3.029 -12.367 -2.254 1 97.25 80 ILE B O 1
ATOM 1516 N N . GLU B 1 81 ? 3.23 -14.586 -1.893 1 96.31 81 GLU B N 1
ATOM 1517 C CA . GLU B 1 81 ? 4.168 -14.391 -0.792 1 96.31 81 GLU B CA 1
ATOM 1518 C C . GLU B 1 81 ? 5.41 -13.633 -1.255 1 96.31 81 GLU B C 1
ATOM 1520 O O . GLU B 1 81 ? 5.91 -12.75 -0.548 1 96.31 81 GLU B O 1
ATOM 1525 N N . TYR B 1 82 ? 5.852 -13.938 -2.387 1 95.44 82 TYR B N 1
ATOM 1526 C CA . TYR B 1 82 ? 7 -13.258 -2.971 1 95.44 82 TYR B CA 1
ATOM 1527 C C . TYR B 1 82 ? 6.691 -11.781 -3.221 1 95.44 82 TYR B C 1
ATOM 1529 O O . TYR B 1 82 ? 7.531 -10.914 -2.963 1 95.44 82 TYR B O 1
ATOM 1537 N N . ILE B 1 83 ? 5.547 -11.531 -3.754 1 96 83 ILE B N 1
ATOM 1538 C CA . ILE B 1 83 ? 5.094 -10.164 -3.99 1 96 83 ILE B CA 1
ATOM 1539 C C . ILE B 1 83 ? 5.168 -9.367 -2.691 1 96 83 ILE B C 1
ATOM 1541 O O . ILE B 1 83 ? 5.594 -8.211 -2.689 1 96 83 ILE B O 1
ATOM 1545 N N . TYR B 1 84 ? 4.863 -10.008 -1.578 1 96.62 84 TYR B N 1
ATOM 1546 C CA . TYR B 1 84 ? 4.863 -9.344 -0.28 1 96.62 84 TYR B CA 1
ATOM 1547 C C . TYR B 1 84 ? 6.262 -9.32 0.321 1 96.62 84 TYR B C 1
ATOM 1549 O O . TYR B 1 84 ? 6.465 -8.812 1.426 1 96.62 84 TYR B O 1
ATOM 1557 N N . GLY B 1 85 ? 7.207 -9.867 -0.337 1 93.62 85 GLY B N 1
ATOM 1558 C CA . GLY B 1 85 ? 8.586 -9.656 0.068 1 93.62 85 GLY B CA 1
ATOM 1559 C C . GLY B 1 85 ? 9.242 -10.906 0.626 1 93.62 85 GLY B C 1
ATOM 1560 O O . GLY B 1 85 ? 10.414 -10.883 1.01 1 93.62 85 GLY B O 1
ATOM 1561 N N . HIS B 1 86 ? 8.492 -11.977 0.71 1 93.31 86 HIS B N 1
ATOM 1562 C CA . HIS B 1 86 ? 9.109 -13.219 1.148 1 93.31 86 HIS B CA 1
ATOM 1563 C C . HIS B 1 86 ? 10.031 -13.789 0.074 1 93.31 86 HIS B C 1
ATOM 1565 O O . HIS B 1 86 ? 9.844 -13.516 -1.114 1 93.31 86 HIS B O 1
ATOM 1571 N N . GLU B 1 87 ? 11 -14.531 0.518 1 91.12 87 GLU B N 1
ATOM 1572 C CA . GLU B 1 87 ? 11.914 -15.156 -0.425 1 91.12 87 GLU B CA 1
ATOM 1573 C C . GLU B 1 87 ? 11.25 -16.312 -1.16 1 91.12 87 GLU B C 1
ATOM 1575 O O . GLU B 1 87 ? 10.445 -17.047 -0.576 1 91.12 87 GLU B O 1
ATOM 1580 N N . LEU B 1 88 ? 11.594 -16.281 -2.424 1 89.12 88 LEU B N 1
ATOM 1581 C CA . LEU B 1 88 ? 11.141 -17.406 -3.23 1 89.12 88 LEU B CA 1
ATOM 1582 C C . LEU B 1 88 ? 12.164 -18.547 -3.207 1 89.12 88 LEU B C 1
ATOM 1584 O O . LEU B 1 88 ? 13.344 -18.328 -3.498 1 89.12 88 LEU B O 1
ATOM 1588 N N . ILE B 1 89 ? 11.781 -19.75 -2.812 1 85.38 89 ILE B N 1
ATOM 1589 C CA . ILE B 1 89 ? 12.688 -20.891 -2.789 1 85.38 89 ILE B CA 1
ATOM 1590 C C . ILE B 1 89 ? 12.57 -21.672 -4.098 1 85.38 89 ILE B C 1
ATOM 1592 O O . ILE B 1 89 ? 11.531 -22.266 -4.379 1 85.38 89 ILE B O 1
ATOM 1596 N N . LEU B 1 90 ? 13.578 -21.547 -4.918 1 87.75 90 LEU B N 1
ATOM 1597 C CA . LEU B 1 90 ? 13.578 -22.25 -6.195 1 87.75 90 LEU B CA 1
ATOM 1598 C C . LEU B 1 90 ? 14.383 -23.547 -6.105 1 87.75 90 LEU B C 1
ATOM 1600 O O . LEU B 1 90 ? 15.43 -23.594 -5.453 1 87.75 90 LEU B O 1
ATOM 1604 N N . THR B 1 91 ? 13.852 -24.609 -6.574 1 89 91 THR B N 1
ATOM 1605 C CA . THR B 1 91 ? 14.547 -25.891 -6.734 1 89 91 THR B CA 1
ATOM 1606 C C . THR B 1 91 ? 14.484 -26.359 -8.188 1 89 91 THR B C 1
ATOM 1608 O O . THR B 1 91 ? 13.781 -25.766 -9.008 1 89 91 THR B O 1
ATOM 1611 N N . LYS B 1 92 ? 15.297 -27.375 -8.516 1 90.88 92 LYS B N 1
ATOM 1612 C CA . LYS B 1 92 ? 15.266 -27.938 -9.859 1 90.88 92 LYS B CA 1
ATOM 1613 C C . LYS B 1 92 ? 13.875 -28.453 -10.203 1 90.88 92 LYS B C 1
ATOM 1615 O O . LYS B 1 92 ? 13.453 -28.375 -11.359 1 90.88 92 LYS B O 1
ATOM 1620 N N . GLU B 1 93 ? 13.148 -28.828 -9.242 1 91.06 93 GLU B N 1
ATOM 1621 C CA . GLU B 1 93 ? 11.852 -29.469 -9.445 1 91.06 93 GLU B CA 1
ATOM 1622 C C . GLU B 1 93 ? 10.758 -28.438 -9.695 1 91.06 93 GLU B C 1
ATOM 1624 O O . GLU B 1 93 ? 9.758 -28.719 -10.359 1 91.06 93 GLU B O 1
ATOM 1629 N N . ASN B 1 94 ? 10.969 -27.156 -9.203 1 90.38 94 ASN B N 1
ATOM 1630 C CA . ASN B 1 94 ? 9.836 -26.25 -9.266 1 90.38 94 ASN B CA 1
ATOM 1631 C C . ASN B 1 94 ? 10.172 -24.984 -10.07 1 90.38 94 ASN B C 1
ATOM 1633 O O . ASN B 1 94 ? 9.289 -24.188 -10.383 1 90.38 94 ASN B O 1
ATOM 1637 N N . VAL B 1 95 ? 11.383 -24.859 -10.508 1 91.19 95 VAL B N 1
ATOM 1638 C CA . VAL B 1 95 ? 11.867 -23.609 -11.086 1 91.19 95 VAL B CA 1
ATOM 1639 C C . VAL B 1 95 ? 11.07 -23.281 -12.352 1 91.19 95 VAL B C 1
ATOM 1641 O O . VAL B 1 95 ? 10.641 -22.141 -12.547 1 91.19 95 VAL B O 1
ATOM 1644 N N . LEU B 1 96 ? 10.805 -24.219 -13.164 1 92.06 96 LEU B N 1
ATOM 1645 C CA . LEU B 1 96 ? 10.109 -23.984 -14.43 1 92.06 96 LEU B CA 1
ATOM 1646 C C . LEU B 1 96 ? 8.656 -23.594 -14.188 1 92.06 96 LEU B C 1
ATOM 1648 O O . LEU B 1 96 ? 8.148 -22.656 -14.805 1 92.06 96 LEU B O 1
ATOM 1652 N N . ASP B 1 97 ? 8.023 -24.297 -13.281 1 92.06 97 ASP B N 1
ATOM 1653 C CA . ASP B 1 97 ? 6.637 -24 -12.953 1 92.06 97 ASP B CA 1
ATOM 1654 C C . ASP B 1 97 ? 6.504 -22.594 -12.375 1 92.06 97 ASP B C 1
ATOM 1656 O O . ASP B 1 97 ? 5.574 -21.859 -12.719 1 92.06 97 ASP B O 1
ATOM 1660 N N . ILE B 1 98 ? 7.41 -22.203 -11.5 1 92.06 98 ILE B N 1
ATOM 1661 C CA . ILE B 1 98 ? 7.402 -20.906 -10.859 1 92.06 98 ILE B CA 1
ATOM 1662 C C . ILE B 1 98 ? 7.602 -19.812 -11.914 1 92.06 98 ILE B C 1
ATOM 1664 O O . ILE B 1 98 ? 6.863 -18.828 -11.938 1 92.06 98 ILE B O 1
ATOM 1668 N N . LEU B 1 99 ? 8.562 -20.016 -12.773 1 91.38 99 LEU B N 1
ATOM 1669 C CA . LEU B 1 99 ? 8.852 -19.016 -13.797 1 91.38 99 LEU B CA 1
ATOM 1670 C C . LEU B 1 99 ? 7.672 -18.844 -14.75 1 91.38 99 LEU B C 1
ATOM 1672 O O . LEU B 1 99 ? 7.344 -17.719 -15.141 1 91.38 99 LEU B O 1
ATOM 1676 N N . GLU B 1 100 ? 7.102 -19.953 -15.125 1 92.44 100 GLU B N 1
ATOM 1677 C CA . GLU B 1 100 ? 5.938 -19.891 -16.016 1 92.44 100 GLU B CA 1
ATOM 1678 C C . GLU B 1 100 ? 4.781 -19.141 -15.359 1 92.44 100 GLU B C 1
ATOM 1680 O O . GLU B 1 100 ? 4.152 -18.297 -15.984 1 92.44 100 GLU B O 1
ATOM 1685 N N . CYS B 1 101 ? 4.504 -19.469 -14.133 1 93.56 101 CYS B N 1
ATOM 1686 C CA . CYS B 1 101 ? 3.424 -18.812 -13.406 1 93.56 101 CYS B CA 1
ATOM 1687 C C . CYS B 1 101 ? 3.727 -17.328 -13.203 1 93.56 101 CYS B C 1
ATOM 1689 O O . CYS B 1 101 ? 2.84 -16.484 -13.344 1 93.56 101 CYS B O 1
ATOM 1691 N N . ALA B 1 102 ? 4.922 -17 -12.867 1 93.56 102 ALA B N 1
ATOM 1692 C CA . ALA B 1 102 ? 5.332 -15.602 -12.711 1 93.56 102 ALA B CA 1
ATOM 1693 C C . ALA B 1 102 ? 5.141 -14.828 -14.008 1 93.56 102 ALA B C 1
ATOM 1695 O O . ALA B 1 102 ? 4.742 -13.664 -13.992 1 93.56 102 ALA B O 1
ATOM 1696 N N . ASP B 1 103 ? 5.449 -15.539 -15.141 1 93.38 103 ASP B N 1
ATOM 1697 C CA . ASP B 1 103 ? 5.25 -14.922 -16.453 1 93.38 103 ASP B CA 1
ATOM 1698 C C . ASP B 1 103 ? 3.766 -14.672 -16.719 1 93.38 103 ASP B C 1
ATOM 1700 O O . ASP B 1 103 ? 3.389 -13.609 -17.219 1 93.38 103 ASP B O 1
ATOM 1704 N N . PHE B 1 104 ? 2.996 -15.625 -16.391 1 93.31 104 PHE B N 1
ATOM 1705 C CA . PHE B 1 104 ? 1.554 -15.492 -16.547 1 93.31 104 PHE B CA 1
ATOM 1706 C C . PHE B 1 104 ? 1.021 -14.305 -15.758 1 93.31 104 PHE B C 1
ATOM 1708 O O . PHE B 1 104 ? 0.275 -13.484 -16.297 1 93.31 104 PHE B O 1
ATOM 1715 N N . LEU B 1 105 ? 1.476 -14.172 -14.516 1 94.5 105 LEU B N 1
ATOM 1716 C CA . LEU B 1 105 ? 1.007 -13.109 -13.633 1 94.5 105 LEU B CA 1
ATOM 1717 C C . LEU B 1 105 ? 1.771 -11.812 -13.883 1 94.5 105 LEU B C 1
ATOM 1719 O O . LEU B 1 105 ? 1.454 -10.773 -13.305 1 94.5 105 LEU B O 1
ATOM 1723 N N . GLN B 1 106 ? 2.82 -11.906 -14.75 1 94.56 106 GLN B N 1
ATOM 1724 C CA . GLN B 1 106 ? 3.631 -10.75 -15.117 1 94.56 106 GLN B CA 1
ATOM 1725 C C . GLN B 1 106 ? 4.215 -10.07 -13.883 1 94.56 106 GLN B C 1
ATOM 1727 O O . GLN B 1 106 ? 4.078 -8.859 -13.711 1 94.56 106 GLN B O 1
ATOM 1732 N N . ILE B 1 107 ? 4.793 -10.883 -13.039 1 93.25 107 ILE B N 1
ATOM 1733 C CA . ILE B 1 107 ? 5.406 -10.414 -11.797 1 93.25 107 ILE B CA 1
ATOM 1734 C C . ILE B 1 107 ? 6.809 -9.875 -12.094 1 93.25 107 ILE B C 1
ATOM 1736 O O . ILE B 1 107 ? 7.562 -10.477 -12.859 1 93.25 107 ILE B O 1
ATOM 1740 N N . GLU B 1 108 ? 7 -8.789 -11.469 1 77.75 108 GLU B N 1
ATOM 1741 C CA . GLU B 1 108 ? 8.305 -8.148 -11.641 1 77.75 108 GLU B CA 1
ATOM 1742 C C . GLU B 1 108 ? 9.219 -8.43 -10.445 1 77.75 108 GLU B C 1
ATOM 1744 O O . GLU B 1 108 ? 8.734 -8.648 -9.336 1 77.75 108 GLU B O 1
#

InterPro domains:
  IPR000210 BTB/POZ domain [PF00651] (19-108)
  IPR000210 BTB/POZ domain [PS50097] (27-92)
  IPR000210 BTB/POZ domain [SM00225] (27-108)
  IPR011333 SKP1/BTB/POZ domain superfamily [G3DSA:3.30.710.10] (7-108)
  IPR011333 SKP1/BTB/POZ domain superfamily [SSF54695] (10-107)

Secondary structure (DSSP, 8-state):
-----TTS-PPPHHHHHHHHGGG-TT--EEEEETTEEEEE-HHHHHHHBHHHHHHHHH-TT-SEEEE-SS--HHHHHHHHHHHTTPPP---TTTHHHHHHHHHHHTB-/-----TTS-PPPHHHHHHHHGGG-TT--EEEEETTEEEEE-HHHHHHHBHHHHHHHHH-TT-SEEEE-SS--HHHHHHHHHHHTTPPP---TTTHHHHHHHHHHHTB-

pLDDT: mean 90.61, std 13.8, range [32.22, 98.75]

Foldseek 3Di:
DPPPPVPPPPDDPLQVQLVCVVVLPQFQAWEDEPPDTDGHHLVLLLVFFVQSVVVCVVPVNHRYDYDDDDQDPVLVNLVVNVSSPDDRDDDPVCNVVNVVVCVVRVGD/DPPPPVPPPDDDPLQVQLVCVVVLPQFQAWEDEPPDTDGHHLVLLLVFFVQSVVVCVVPVNHRYDYDDDDQDPVLVVLVVNVSSPDDRDDDPVCNVVNVVVCVVRVGD

Sequence (216 aa):
MRYEILDEAYEELRSYAQRTRSGGVFNDVTVRVGETDIPCNKLVLACYSSYFEHQIYTDKDCTEIVLKGNLSADLVAHLIEYIYGHELILTKENVLDILECADFLQIEMRYEILDEAYEELRSYAQRTRSGGVFNDVTVRVGETDIPCNKLVLACYSSYFEHQIYTDKDCTEIVLKGNLSADLVAHLIEYIYGHELILTKENVLDILECADFLQIE

Nearest PDB structures (foldseek):
  2vpk-assembly1_A-2  TM=8.888E-01  e=4.386E-07  Homo sapiens
  2ihc-assembly3_B  TM=8.435E-01  e=1.943E-07  Homo sapiens
  9gr9-assembly2_D-2  TM=8.581E-01  e=4.386E-07  Homo sapiens
  2z8h-assembly1_A-2  TM=8.479E-01  e=6.157E-07  Mus musculus
  9gp5-assembly1_D  TM=8.506E-01  e=9.251E-07  Homo sapiens

Organism: Ciona intestinalis (NCBI:txid7719)

Radius of gyration: 19.11 Å; Cα contacts (8 Å, |Δi|>4): 275; chains: 2; bounding box: 37×60×33 Å